Protein AF-0000000080283611 (afdb_homodimer)

Nearest PDB structures (foldseek):
  1dkg-assembly1_A  TM=5.907E-01  e=5.417E-06  Escherichia coli
  1dkg-assembly1_B  TM=6.508E-01  e=1.183E-05  Escherichia coli
  3a6m-assembly1_B  TM=6.084E-01  e=6.585E-06  Thermus thermophilus HB8
  1dkg-assembly1_A  TM=5.909E-01  e=5.540E-06  Escherichia coli
  1dkg-assembly1_B  TM=6.511E-01  e=8.208E-06  Escherichia coli

InterPro domains:
  IPR000740 GrpE nucleotide exchange factor [PF01025] (68-133)
  IPR009012 GrpE nucleotide exchange factor, head [G3DSA:2.30.22.10] (78-139)
  IPR009012 GrpE nucleotide exchange factor, head [SSF51064] (80-135)

Foldseek 3Di:
DPPVDDDPDDPPPPDDPDPPPPPPPPPPPPVCPVCDPVVVVVVVVVVVVVVVVLVVCLVVDPDPVSVVVSQVVCVVQQKHKDWQAFAADDVVQAAEPEEDEDQDPVQARGFHGFPAIWIARHVRTPGGTYTYGYHYDDD/DDDDDDDDDDPPVPDDPDPPPPPPPPPPPPVCPVCDPVNVVVVVVVVVVVVVVLVVCLVVDPDPVSVVVSQVVCVVQQKHKDWQAFAADDVVQAAEPEEDEDQDPVQARGFHTFPAIWIARHVRTPGRTYTYGYHYDDD

Sequence (278 aa):
MAAAIIAEAAGETLPAEGTETVAVASKTDVESTTTGPADLEQALADRQALIQLCLYALDRARSGGVVERLEHGLAGIGVRALRPDGERFDPAVHEAGGAVATEDPALEGLVAETEVVGFADHDRVLRAPIVIVYAKKAQMAAAIIAEAAGETLPAEGTETVAVASKTDVESTTTGPADLEQALADRQALIQLCLYALDRARSGGVVERLEHGLAGIGVRALRPDGERFDPAVHEAGGAVATEDPALEGLVAETEVVGFADHDRVLRAPIVIVYAKKAQ

pLDDT: mean 81.0, std 27.86, range [19.84, 98.94]

Secondary structure (DSSP, 8-state):
------------------------------------HHHHHHHHHHHHHHHHHHHHHHHT---HHHHHHHHHHHHTTTEEEE--TTSBP-TTT-EEEEEEEES-GGGTTBEEEEEE-EEEETTEEEEPPEEEEEEEPP-/------------------------------------HHHHHHHHHHHHHHHHHHHHHHHT---HHHHHHHHHHHHTTTEEEE--TTSBP-TTT-EEEEEEEES-GGGTTBEEEEEE-EEEETTEEEEPPEEEEEEE---

Radius of gyration: 39.62 Å; Cα contacts (8 Å, |Δi|>4): 368; chains: 2; bounding box: 85×136×117 Å

Structure (mmCIF, N/CA/C/O backbone):
data_AF-0000000080283611-model_v1
#
loop_
_entity.id
_entity.type
_entity.pdbx_description
1 polymer 'Nucleotide exchange factor GrpE'
#
loop_
_atom_site.group_PDB
_atom_site.id
_atom_site.type_symbol
_atom_site.label_atom_id
_atom_site.label_alt_id
_atom_site.label_comp_id
_atom_site.label_asym_id
_atom_site.label_entity_id
_atom_site.label_seq_id
_atom_site.pdbx_PDB_ins_code
_atom_site.Cartn_x
_atom_site.Cartn_y
_atom_site.Cartn_z
_atom_site.occupancy
_atom_site.B_iso_or_equiv
_atom_site.auth_seq_id
_atom_site.auth_comp_id
_atom_site.auth_asym_id
_atom_site.auth_atom_id
_atom_site.pdbx_PDB_model_num
ATOM 1 N N . MET A 1 1 ? -64.312 -78.312 -42.562 1 28.27 1 MET A N 1
ATOM 2 C CA . MET A 1 1 ? -65.312 -77.438 -41.969 1 28.27 1 MET A CA 1
ATOM 3 C C . MET A 1 1 ? -64.688 -76.312 -41.156 1 28.27 1 MET A C 1
ATOM 5 O O . MET A 1 1 ? -63.906 -76.562 -40.281 1 28.27 1 MET A O 1
ATOM 9 N N . ALA A 1 2 ? -64.562 -75.062 -41.844 1 26.62 2 ALA A N 1
ATOM 10 C CA . ALA A 1 2 ? -63.875 -73.812 -41.844 1 26.62 2 ALA A CA 1
ATOM 11 C C . ALA A 1 2 ? -64.125 -73.062 -40.562 1 26.62 2 ALA A C 1
ATOM 13 O O . ALA A 1 2 ? -65.25 -72.5 -40.375 1 26.62 2 ALA A O 1
ATOM 14 N N . ALA A 1 3 ? -63.656 -73.562 -39.375 1 26.22 3 ALA A N 1
ATOM 15 C CA . ALA A 1 3 ? -63.969 -73.25 -37.969 1 26.22 3 ALA A CA 1
ATOM 16 C C . ALA A 1 3 ? -63.594 -71.75 -37.688 1 26.22 3 ALA A C 1
ATOM 18 O O . ALA A 1 3 ? -62.438 -71.5 -37.406 1 26.22 3 ALA A O 1
ATOM 19 N N . ALA A 1 4 ? -63.875 -70.812 -38.656 1 30.95 4 ALA A N 1
ATOM 20 C CA . ALA A 1 4 ? -63.25 -69.5 -38.625 1 30.95 4 ALA A CA 1
ATOM 21 C C . ALA A 1 4 ? -63.688 -68.688 -37.375 1 30.95 4 ALA A C 1
ATOM 23 O O . ALA A 1 4 ? -64.75 -68.125 -37.344 1 30.95 4 ALA A O 1
ATOM 24 N N . ILE A 1 5 ? -63.375 -69.125 -36.156 1 26.95 5 ILE A N 1
ATOM 25 C CA . ILE A 1 5 ? -63.875 -68.688 -34.844 1 26.95 5 ILE A CA 1
ATOM 26 C C . ILE A 1 5 ? -63.344 -67.312 -34.562 1 26.95 5 ILE A C 1
ATOM 28 O O . ILE A 1 5 ? -63.938 -66.562 -33.781 1 26.95 5 ILE A O 1
ATOM 32 N N . ILE A 1 6 ? -62.125 -66.812 -35.062 1 31.53 6 ILE A N 1
ATOM 33 C CA . ILE A 1 6 ? -61.312 -66.062 -34.094 1 31.53 6 ILE A CA 1
ATOM 34 C C . ILE A 1 6 ? -62.062 -64.812 -33.688 1 31.53 6 ILE A C 1
ATOM 36 O O . ILE A 1 6 ? -62.812 -64.25 -34.469 1 31.53 6 ILE A O 1
ATOM 40 N N . ALA A 1 7 ? -61.719 -64.125 -32.344 1 26.17 7 ALA A N 1
ATOM 41 C CA . ALA A 1 7 ? -61.969 -63.312 -31.188 1 26.17 7 ALA A CA 1
ATOM 42 C C . ALA A 1 7 ? -61.75 -61.844 -31.516 1 26.17 7 ALA A C 1
ATOM 44 O O . ALA A 1 7 ? -60.688 -61.438 -31.938 1 26.17 7 ALA A O 1
ATOM 45 N N . GLU A 1 8 ? -62.719 -61.094 -32.125 1 29.88 8 GLU A N 1
ATOM 46 C CA . GLU A 1 8 ? -62.656 -59.688 -32.438 1 29.88 8 GLU A CA 1
ATOM 47 C C . GLU A 1 8 ? -62.375 -58.875 -31.156 1 29.88 8 GLU A C 1
ATOM 49 O O . GLU A 1 8 ? -63.062 -59.031 -30.156 1 29.88 8 GLU A O 1
ATOM 54 N N . ALA A 1 9 ? -61.094 -58.5 -30.875 1 27.97 9 ALA A N 1
ATOM 55 C CA . ALA A 1 9 ? -60.375 -57.688 -29.891 1 27.97 9 ALA A CA 1
ATOM 56 C C . ALA A 1 9 ? -61.125 -56.375 -29.641 1 27.97 9 ALA A C 1
ATOM 58 O O . ALA A 1 9 ? -61.562 -55.719 -30.578 1 27.97 9 ALA A O 1
ATOM 59 N N . ALA A 1 10 ? -61.531 -56.125 -28.312 1 26.23 10 ALA A N 1
ATOM 60 C CA . ALA A 1 10 ? -62.125 -55.156 -27.422 1 26.23 10 ALA A CA 1
ATOM 61 C C . ALA A 1 10 ? -61.406 -53.812 -27.484 1 26.23 10 ALA A C 1
ATOM 63 O O . ALA A 1 10 ? -60.188 -53.781 -27.266 1 26.23 10 ALA A O 1
ATOM 64 N N . GLY A 1 11 ? -61.75 -52.812 -28.266 1 28.77 11 GLY A N 1
ATOM 65 C CA . GLY A 1 11 ? -61.312 -51.469 -28.547 1 28.77 11 GLY A CA 1
ATOM 66 C C . GLY A 1 11 ? -61.312 -50.562 -27.328 1 28.77 11 GLY A C 1
ATOM 67 O O . GLY A 1 11 ? -61.25 -49.344 -27.438 1 28.77 11 GLY A O 1
ATOM 68 N N . GLU A 1 12 ? -61.125 -51.125 -26 1 29.31 12 GLU A N 1
ATOM 69 C CA . GLU A 1 12 ? -61.438 -50.188 -24.938 1 29.31 12 GLU A CA 1
ATOM 70 C C . GLU A 1 12 ? -60.562 -48.906 -25.047 1 29.31 12 GLU A C 1
ATOM 72 O O . GLU A 1 12 ? -59.344 -49 -25.312 1 29.31 12 GLU A O 1
ATOM 77 N N . THR A 1 13 ? -61.188 -47.781 -25.297 1 33.81 13 THR A N 1
ATOM 78 C CA . THR A 1 13 ? -60.875 -46.344 -25.422 1 33.81 13 THR A CA 1
ATOM 79 C C . THR A 1 13 ? -60.312 -45.812 -24.125 1 33.81 13 THR A C 1
ATOM 81 O O . THR A 1 13 ? -61.031 -45.625 -23.141 1 33.81 13 THR A O 1
ATOM 84 N N . LEU A 1 14 ? -59.406 -46.438 -23.344 1 27.77 14 LEU A N 1
ATOM 85 C CA . LEU A 1 14 ? -59.188 -45.781 -22.047 1 27.77 14 LEU A CA 1
ATOM 86 C C . LEU A 1 14 ? -58.688 -44.344 -22.25 1 27.77 14 LEU A C 1
ATOM 88 O O . LEU A 1 14 ? -57.938 -44.094 -23.203 1 27.77 14 LEU A O 1
ATOM 92 N N . PRO A 1 15 ? -59.375 -43.406 -21.531 1 31.81 15 PRO A N 1
ATOM 93 C CA . PRO A 1 15 ? -59.219 -41.938 -21.484 1 31.81 15 PRO A CA 1
ATOM 94 C C . PRO A 1 15 ? -57.812 -41.5 -21.156 1 31.81 15 PRO A C 1
ATOM 96 O O . PRO A 1 15 ? -57.031 -42.281 -20.594 1 31.81 15 PRO A O 1
ATOM 99 N N . ALA A 1 16 ? -57.406 -40.312 -21.734 1 31.67 16 ALA A N 1
ATOM 100 C CA . ALA A 1 16 ? -56.25 -39.406 -21.781 1 31.67 16 ALA A CA 1
ATOM 101 C C . ALA A 1 16 ? -55.844 -38.969 -20.391 1 31.67 16 ALA A C 1
ATOM 103 O O . ALA A 1 16 ? -56.688 -38.5 -19.609 1 31.67 16 ALA A O 1
ATOM 104 N N . GLU A 1 17 ? -54.875 -39.75 -19.719 1 31.45 17 GLU A N 1
ATOM 105 C CA . GLU A 1 17 ? -54.219 -39.344 -18.484 1 31.45 17 GLU A CA 1
ATOM 106 C C . GLU A 1 17 ? -53.844 -37.875 -18.516 1 31.45 17 GLU A C 1
ATOM 108 O O . GLU A 1 17 ? -53.5 -37.344 -19.594 1 31.45 17 GLU A O 1
ATOM 113 N N . GLY A 1 18 ? -54.344 -37.031 -17.531 1 29.39 18 GLY A N 1
ATOM 114 C CA . GLY A 1 18 ? -54.156 -35.656 -17.047 1 29.39 18 GLY A CA 1
ATOM 115 C C . GLY A 1 18 ? -52.688 -35.281 -16.922 1 29.39 18 GLY A C 1
ATOM 116 O O . GLY A 1 18 ? -51.844 -36.125 -16.656 1 29.39 18 GLY A O 1
ATOM 117 N N . THR A 1 19 ? -52.219 -34.281 -17.766 1 32.5 19 THR A N 1
ATOM 118 C CA . THR A 1 19 ? -51 -33.5 -17.859 1 32.5 19 THR A CA 1
ATOM 119 C C . THR A 1 19 ? -50.625 -32.906 -16.516 1 32.5 19 THR A C 1
ATOM 121 O O . THR A 1 19 ? -51.375 -32.062 -15.992 1 32.5 19 THR A O 1
ATOM 124 N N . GLU A 1 20 ? -50.25 -33.719 -15.516 1 35.75 20 GLU A N 1
ATOM 125 C CA . GLU A 1 20 ? -49.688 -33.094 -14.336 1 35.75 20 GLU A CA 1
ATOM 126 C C . GLU A 1 20 ? -48.594 -32.094 -14.711 1 35.75 20 GLU A C 1
ATOM 128 O O . GLU A 1 20 ? -47.594 -32.469 -15.344 1 35.75 20 GLU A O 1
ATOM 133 N N . THR A 1 21 ? -49 -30.812 -14.953 1 37.38 21 THR A N 1
ATOM 134 C CA . THR A 1 21 ? -48.062 -29.688 -15.008 1 37.38 21 THR A CA 1
ATOM 135 C C . THR A 1 21 ? -47.156 -29.672 -13.781 1 37.38 21 THR A C 1
ATOM 137 O O . THR A 1 21 ? -47.656 -29.625 -12.648 1 37.38 21 THR A O 1
ATOM 140 N N . VAL A 1 22 ? -46.125 -30.5 -13.625 1 31.61 22 VAL A N 1
ATOM 141 C CA . VAL A 1 22 ? -45.062 -30.297 -12.625 1 31.61 22 VAL A CA 1
ATOM 142 C C . VAL A 1 22 ? -44.594 -28.844 -12.672 1 31.61 22 VAL A C 1
ATOM 144 O O . VAL A 1 22 ? -44.062 -28.391 -13.688 1 31.61 22 VAL A O 1
ATOM 147 N N . ALA A 1 23 ? -45.281 -27.859 -11.945 1 37.62 23 ALA A N 1
ATOM 148 C CA . ALA A 1 23 ? -44.719 -26.547 -11.625 1 37.62 23 ALA A CA 1
ATOM 149 C C . ALA A 1 23 ? -43.281 -26.703 -11.086 1 37.62 23 ALA A C 1
ATOM 151 O O . ALA A 1 23 ? -43.062 -27.422 -10.102 1 37.62 23 ALA A O 1
ATOM 152 N N . VAL A 1 24 ? -42.281 -26.812 -11.953 1 35.34 24 VAL A N 1
ATOM 153 C CA . VAL A 1 24 ? -40.906 -26.547 -11.555 1 35.34 24 VAL A CA 1
ATOM 154 C C . VAL A 1 24 ? -40.844 -25.266 -10.727 1 35.34 24 VAL A C 1
ATOM 156 O O . VAL A 1 24 ? -41.094 -24.172 -11.234 1 35.34 24 VAL A O 1
ATOM 159 N N . ALA A 1 25 ? -41.312 -25.234 -9.461 1 37.91 25 ALA A N 1
ATOM 160 C CA . ALA A 1 25 ? -40.906 -24.141 -8.57 1 37.91 25 ALA A CA 1
ATOM 161 C C . ALA A 1 25 ? -39.406 -23.828 -8.727 1 37.91 25 ALA A C 1
ATOM 163 O O . ALA A 1 25 ? -38.562 -24.656 -8.43 1 37.91 25 ALA A O 1
ATOM 164 N N . SER A 1 26 ? -39.031 -23.109 -9.781 1 37.44 26 SER A N 1
ATOM 165 C CA . SER A 1 26 ? -37.75 -22.438 -9.766 1 37.44 26 SER A CA 1
ATOM 166 C C . SER A 1 26 ? -37.5 -21.719 -8.445 1 37.44 26 SER A C 1
ATOM 168 O O . SER A 1 26 ? -38.156 -20.719 -8.141 1 37.44 26 SER A O 1
ATOM 170 N N . LYS A 1 27 ? -37.469 -22.375 -7.277 1 40.81 27 LYS A N 1
ATOM 171 C CA . LYS A 1 27 ? -36.906 -21.656 -6.141 1 40.81 27 LYS A CA 1
ATOM 172 C C . LYS A 1 27 ? -35.625 -20.891 -6.547 1 40.81 27 LYS A C 1
ATOM 174 O O . LYS A 1 27 ? -34.594 -21.484 -6.754 1 40.81 27 LYS A O 1
ATOM 179 N N . THR A 1 28 ? -35.75 -19.875 -7.371 1 40.94 28 THR A N 1
ATOM 180 C CA . THR A 1 28 ? -34.656 -18.906 -7.324 1 40.94 28 THR A CA 1
ATOM 181 C C . THR A 1 28 ? -34.344 -18.5 -5.883 1 40.94 28 THR A C 1
ATOM 183 O O . THR A 1 28 ? -35.094 -17.719 -5.277 1 40.94 28 THR A O 1
ATOM 186 N N . ASP A 1 29 ? -34.094 -19.469 -4.992 1 40.44 29 ASP A N 1
ATOM 187 C CA . ASP A 1 29 ? -33.375 -18.922 -3.834 1 40.44 29 ASP A CA 1
ATOM 188 C C . ASP A 1 29 ? -32.344 -17.891 -4.258 1 40.44 29 ASP A C 1
ATOM 190 O O . ASP A 1 29 ? -31.234 -18.266 -4.699 1 40.44 29 ASP A O 1
ATOM 194 N N . VAL A 1 30 ? -32.719 -16.812 -4.828 1 40.5 30 VAL A N 1
ATOM 195 C CA . VAL A 1 30 ? -31.781 -15.695 -4.723 1 40.5 30 VAL A CA 1
ATOM 196 C C . VAL A 1 30 ? -31.188 -15.648 -3.316 1 40.5 30 VAL A C 1
ATOM 198 O O . VAL A 1 30 ? -31.906 -15.359 -2.348 1 40.5 30 VAL A O 1
ATOM 201 N N . GLU A 1 31 ? -30.359 -16.578 -2.9 1 43.28 31 GLU A N 1
ATOM 202 C CA . GLU A 1 31 ? -29.516 -16.172 -1.774 1 43.28 31 GLU A CA 1
ATOM 203 C C . GLU A 1 31 ? -29.266 -14.664 -1.8 1 43.28 31 GLU A C 1
ATOM 205 O O . GLU A 1 31 ? -28.547 -14.172 -2.676 1 43.28 31 GLU A O 1
ATOM 210 N N . SER A 1 32 ? -30.188 -13.875 -1.625 1 44.66 32 SER A N 1
ATOM 211 C CA . SER A 1 32 ? -29.938 -12.484 -1.259 1 44.66 32 SER A CA 1
ATOM 212 C C . SER A 1 32 ? -28.641 -12.344 -0.468 1 44.66 32 SER A C 1
ATOM 214 O O . SER A 1 32 ? -28.562 -12.773 0.686 1 44.66 32 SER A O 1
ATOM 216 N N . THR A 1 33 ? -27.484 -12.617 -1.044 1 47.69 33 THR A N 1
ATOM 217 C CA . THR A 1 33 ? -26.312 -12.102 -0.35 1 47.69 33 THR A CA 1
ATOM 218 C C . THR A 1 33 ? -26.609 -10.75 0.292 1 47.69 33 THR A C 1
ATOM 220 O O . THR A 1 33 ? -26.625 -9.719 -0.386 1 47.69 33 THR A O 1
ATOM 223 N N . THR A 1 34 ? -27.656 -10.695 0.96 1 50.31 34 THR A N 1
ATOM 224 C CA . THR A 1 34 ? -27.969 -9.516 1.754 1 50.31 34 THR A CA 1
ATOM 225 C C . THR A 1 34 ? -26.719 -8.922 2.375 1 50.31 34 THR A C 1
ATOM 227 O O . THR A 1 34 ? -26.016 -9.594 3.137 1 50.31 34 THR A O 1
ATOM 230 N N . THR A 1 35 ? -26.047 -8.188 1.587 1 63.56 35 THR A N 1
ATOM 231 C CA . THR A 1 35 ? -25.016 -7.316 2.143 1 63.56 35 THR A CA 1
ATOM 232 C C . THR A 1 35 ? -25.531 -6.59 3.381 1 63.56 35 THR A C 1
ATOM 234 O O . THR A 1 35 ? -26.516 -5.863 3.311 1 63.56 35 THR A O 1
ATOM 237 N N . GLY A 1 36 ? -25.531 -7.266 4.566 1 67.19 36 GLY A N 1
ATOM 238 C CA . GLY A 1 36 ? -26.016 -6.734 5.832 1 67.19 36 GLY A CA 1
ATOM 239 C C . GLY A 1 36 ? -25.016 -5.824 6.516 1 67.19 36 GLY A C 1
ATOM 240 O O . GLY A 1 36 ? -23.969 -5.488 5.938 1 67.19 36 GLY A O 1
ATOM 241 N N . PRO A 1 37 ? -25.391 -5.246 7.617 1 75.94 37 PRO A N 1
ATOM 242 C CA . PRO A 1 37 ? -24.547 -4.391 8.445 1 75.94 37 PRO A CA 1
ATOM 243 C C . PRO A 1 37 ? -23.172 -5.012 8.719 1 75.94 37 PRO A C 1
ATOM 245 O O . PRO A 1 37 ? -22.172 -4.293 8.805 1 75.94 37 PRO A O 1
ATOM 248 N N . ALA A 1 38 ? -23.125 -6.258 8.695 1 89 38 ALA A N 1
ATOM 249 C CA . ALA A 1 38 ? -21.859 -6.941 8.945 1 89 38 ALA A CA 1
ATOM 250 C C . ALA A 1 38 ? -20.906 -6.777 7.77 1 89 38 ALA A C 1
ATOM 252 O O . ALA A 1 38 ? -19.688 -6.648 7.961 1 89 38 ALA A O 1
ATOM 253 N N . ASP A 1 39 ? -21.484 -6.707 6.629 1 90.62 39 ASP A N 1
ATOM 254 C CA . ASP A 1 39 ? -20.641 -6.547 5.441 1 90.62 39 ASP A CA 1
ATOM 255 C C . ASP A 1 39 ? -19.984 -5.164 5.418 1 90.62 39 ASP A C 1
ATOM 257 O O . ASP A 1 39 ? -18.812 -5.039 5.078 1 90.62 39 ASP A O 1
ATOM 261 N N . LEU A 1 40 ? -20.719 -4.223 5.77 1 93.5 40 LEU A N 1
ATOM 262 C CA . LEU A 1 40 ? -20.172 -2.871 5.793 1 93.5 40 LEU A CA 1
ATOM 263 C C . LEU A 1 40 ? -19.078 -2.744 6.859 1 93.5 40 LEU A C 1
ATOM 265 O O . LEU A 1 40 ? -18.031 -2.146 6.617 1 93.5 40 LEU A O 1
ATOM 269 N N . GLU A 1 41 ? -19.375 -3.256 8 1 94.69 41 GLU A N 1
ATOM 270 C CA . GLU A 1 41 ? -18.391 -3.207 9.078 1 94.69 41 GLU A CA 1
ATOM 271 C C . GLU A 1 41 ? -17.078 -3.859 8.664 1 94.69 41 GLU A C 1
ATOM 273 O O . GLU A 1 41 ? -16 -3.316 8.914 1 94.69 41 GLU A O 1
ATOM 278 N N . GLN A 1 42 ? -17.141 -4.965 8.039 1 96.31 42 GLN A N 1
ATOM 279 C CA . GLN A 1 42 ? -15.953 -5.66 7.574 1 96.31 42 GLN A CA 1
ATOM 280 C C . GLN A 1 42 ? -15.227 -4.848 6.504 1 96.31 42 GLN A C 1
ATOM 282 O O . GLN A 1 42 ? -14 -4.742 6.523 1 96.31 42 GLN A O 1
ATOM 287 N N . ALA A 1 43 ? -16 -4.336 5.625 1 96.38 43 ALA A N 1
ATOM 288 C CA . ALA A 1 43 ? -15.398 -3.535 4.559 1 96.38 43 ALA A CA 1
ATOM 289 C C . ALA A 1 43 ? -14.672 -2.322 5.125 1 96.38 43 ALA A C 1
ATOM 291 O O . ALA A 1 43 ? -13.594 -1.956 4.645 1 96.38 43 ALA A O 1
ATOM 292 N N . LEU A 1 44 ? -15.211 -1.787 6.105 1 96.69 44 LEU A N 1
ATOM 293 C CA . LEU A 1 44 ? -14.594 -0.625 6.727 1 96.69 44 LEU A CA 1
ATOM 294 C C . LEU A 1 44 ? -13.336 -1.026 7.492 1 96.69 44 LEU A C 1
ATOM 296 O O . LEU A 1 44 ? -12.336 -0.298 7.488 1 96.69 44 LEU A O 1
ATOM 300 N N . ALA A 1 45 ? -13.391 -2.113 8.102 1 97.94 45 ALA A N 1
ATOM 301 C CA . ALA A 1 45 ? -12.211 -2.619 8.789 1 97.94 45 ALA A CA 1
ATOM 302 C C . ALA A 1 45 ? -11.086 -2.924 7.801 1 97.94 45 ALA A C 1
ATOM 304 O O . ALA A 1 45 ? -9.922 -2.598 8.055 1 97.94 45 ALA A O 1
ATOM 305 N N . ASP A 1 46 ? -11.43 -3.564 6.711 1 98.56 46 ASP A N 1
ATOM 306 C CA . ASP A 1 46 ? -10.445 -3.82 5.664 1 98.56 46 ASP A CA 1
ATOM 307 C C . ASP A 1 46 ? -9.828 -2.518 5.16 1 98.56 46 ASP A C 1
ATOM 309 O O . ASP A 1 46 ? -8.617 -2.432 4.969 1 98.56 46 ASP A O 1
ATOM 313 N N . ARG A 1 47 ? -10.68 -1.549 4.945 1 98.44 47 ARG A N 1
ATOM 314 C CA . ARG A 1 47 ? -10.227 -0.249 4.469 1 98.44 47 ARG A CA 1
ATOM 315 C C . ARG A 1 47 ? -9.172 0.335 5.402 1 98.44 47 ARG A C 1
ATOM 317 O O . ARG A 1 47 ? -8.117 0.787 4.953 1 98.44 47 ARG A O 1
ATOM 324 N N . GLN A 1 48 ? -9.43 0.242 6.629 1 98.5 48 GLN A N 1
ATOM 325 C CA . GLN A 1 48 ? -8.484 0.783 7.605 1 98.5 48 GLN A CA 1
ATOM 326 C C . GLN A 1 48 ? -7.176 0.004 7.598 1 98.5 48 GLN A C 1
ATOM 328 O O . GLN A 1 48 ? -6.094 0.597 7.605 1 98.5 48 GLN A O 1
ATOM 333 N N . ALA A 1 49 ? -7.293 -1.243 7.527 1 98.81 49 ALA A N 1
ATOM 334 C CA . ALA A 1 49 ? -6.098 -2.08 7.488 1 98.81 49 ALA A CA 1
ATOM 335 C C . ALA A 1 49 ? -5.273 -1.801 6.238 1 98.81 49 ALA A C 1
ATOM 337 O O . ALA A 1 49 ? -4.043 -1.716 6.301 1 98.81 49 ALA A O 1
ATOM 338 N N . LEU A 1 50 ? -5.914 -1.611 5.191 1 98.94 50 LEU A N 1
ATOM 339 C CA . LEU A 1 50 ? -5.242 -1.396 3.914 1 98.94 50 LEU A CA 1
ATOM 340 C C . LEU A 1 50 ? -4.59 -0.019 3.869 1 98.94 50 LEU A C 1
ATOM 342 O O . LEU A 1 50 ? -3.504 0.141 3.305 1 98.94 50 LEU A O 1
ATOM 346 N N . ILE A 1 51 ? -5.227 0.942 4.441 1 98.94 51 ILE A N 1
ATOM 347 C CA . ILE A 1 51 ? -4.621 2.266 4.531 1 98.94 51 ILE A CA 1
ATOM 348 C C . ILE A 1 51 ? -3.32 2.188 5.328 1 98.94 51 ILE A C 1
ATOM 350 O O . ILE A 1 51 ? -2.295 2.734 4.91 1 98.94 51 ILE A O 1
ATOM 354 N N . GLN A 1 52 ? -3.354 1.473 6.363 1 98.81 52 GLN A N 1
ATOM 355 C CA . GLN A 1 52 ? -2.152 1.328 7.176 1 98.81 52 GLN A CA 1
ATOM 356 C C . GLN A 1 52 ? -1.038 0.635 6.398 1 98.81 52 GLN A C 1
ATOM 358 O O . GLN A 1 52 ? 0.131 1.012 6.508 1 98.81 52 GLN A O 1
ATOM 363 N N . LEU A 1 53 ? -1.353 -0.299 5.621 1 98.88 53 LEU A N 1
ATOM 364 C CA . LEU A 1 53 ? -0.358 -0.985 4.805 1 98.88 53 LEU A CA 1
ATOM 365 C C . LEU A 1 53 ? 0.227 -0.044 3.758 1 98.88 53 LEU A C 1
ATOM 367 O O . LEU A 1 53 ? 1.438 -0.05 3.52 1 98.88 53 LEU A O 1
ATOM 371 N N . CYS A 1 54 ? -0.623 0.742 3.193 1 98.88 54 CYS A N 1
ATOM 372 C CA . CYS A 1 54 ? -0.154 1.688 2.188 1 98.88 54 CYS A CA 1
ATOM 373 C C . CYS A 1 54 ? 0.791 2.715 2.803 1 98.88 54 CYS A C 1
ATOM 375 O O . CYS A 1 54 ? 1.82 3.049 2.213 1 98.88 54 CYS A O 1
ATOM 377 N N . LEU A 1 55 ? 0.449 3.145 3.961 1 98.75 55 LEU A N 1
ATOM 378 C CA . LEU A 1 55 ? 1.312 4.121 4.617 1 98.75 55 LEU A CA 1
ATOM 379 C C . LEU A 1 55 ? 2.635 3.486 5.031 1 98.75 55 LEU A C 1
ATOM 381 O O . LEU A 1 55 ? 3.691 4.109 4.918 1 98.75 55 LEU A O 1
ATOM 385 N N . TYR A 1 56 ? 2.596 2.291 5.457 1 98.56 56 TYR A N 1
ATOM 386 C CA . TYR A 1 56 ? 3.801 1.533 5.773 1 98.56 56 TYR A CA 1
ATOM 387 C C . TYR A 1 56 ? 4.715 1.433 4.559 1 98.56 56 TYR A C 1
ATOM 389 O O . TYR A 1 56 ? 5.922 1.676 4.66 1 98.56 56 TYR A O 1
ATOM 397 N N . ALA A 1 57 ? 4.133 1.105 3.496 1 98.44 57 ALA A N 1
ATOM 398 C CA . ALA A 1 57 ? 4.898 0.972 2.258 1 98.44 57 ALA A CA 1
ATOM 399 C C . ALA A 1 57 ? 5.453 2.32 1.808 1 98.44 57 ALA A C 1
ATOM 401 O O . ALA A 1 57 ? 6.602 2.414 1.375 1 98.44 57 ALA A O 1
ATOM 402 N N . LEU A 1 58 ? 4.645 3.314 1.938 1 98.25 58 LEU A N 1
ATOM 403 C CA . LEU A 1 58 ? 5.031 4.66 1.537 1 98.25 58 LEU A CA 1
ATOM 404 C C . LEU A 1 58 ? 6.254 5.133 2.318 1 98.25 58 LEU A C 1
ATOM 406 O O . LEU A 1 58 ? 7.207 5.656 1.734 1 98.25 58 LEU A O 1
ATOM 410 N N . ASP A 1 59 ? 6.25 4.848 3.516 1 97.56 59 ASP A N 1
ATOM 411 C CA . ASP A 1 59 ? 7.32 5.297 4.398 1 97.56 59 ASP A CA 1
ATOM 412 C C . ASP A 1 59 ? 8.625 4.559 4.098 1 97.56 59 ASP A C 1
ATOM 414 O O . ASP A 1 59 ? 9.695 4.984 4.523 1 97.56 59 ASP A O 1
ATOM 418 N N . ARG A 1 60 ? 8.609 3.545 3.383 1 97.44 60 ARG A N 1
ATOM 419 C CA . ARG A 1 60 ? 9.773 2.705 3.139 1 97.44 60 ARG A CA 1
ATOM 420 C C . ARG A 1 60 ? 10.078 2.609 1.646 1 97.44 60 ARG A C 1
ATOM 422 O O . ARG A 1 60 ? 10.961 1.854 1.234 1 97.44 60 ARG A O 1
ATOM 429 N N . ALA A 1 61 ? 9.289 3.371 0.926 1 96.62 61 ALA A N 1
ATOM 430 C CA . ALA A 1 61 ? 9.562 3.451 -0.506 1 96.62 61 ALA A CA 1
ATOM 431 C C . ALA A 1 61 ? 10.906 4.125 -0.771 1 96.62 61 ALA A C 1
ATOM 433 O O . ALA A 1 61 ? 11.266 5.09 -0.094 1 96.62 61 ALA A O 1
ATOM 434 N N . ARG A 1 62 ? 11.648 3.646 -1.763 1 92.94 62 ARG A N 1
ATOM 435 C CA . ARG A 1 62 ? 12.977 4.18 -2.059 1 92.94 62 ARG A CA 1
ATOM 436 C C . ARG A 1 62 ? 12.961 5.004 -3.342 1 92.94 62 ARG A C 1
ATOM 438 O O . ARG A 1 62 ? 14.008 5.418 -3.832 1 92.94 62 ARG A O 1
ATOM 445 N N . SER A 1 63 ? 11.867 5.176 -3.9 1 94.06 63 SER A N 1
ATOM 446 C CA . SER A 1 63 ? 11.688 5.965 -5.113 1 94.06 63 SER A CA 1
ATOM 447 C C . SER A 1 63 ? 10.641 7.055 -4.918 1 94.06 63 SER A C 1
ATOM 449 O O . SER A 1 63 ? 9.555 6.789 -4.391 1 94.06 63 SER A O 1
ATOM 451 N N . GLY A 1 64 ? 10.969 8.227 -5.406 1 96.12 64 GLY A N 1
ATOM 452 C CA . GLY A 1 64 ? 10 9.312 -5.367 1 96.12 64 GLY A CA 1
ATOM 453 C C . GLY A 1 64 ? 8.758 9.031 -6.191 1 96.12 64 GLY A C 1
ATOM 454 O O . GLY 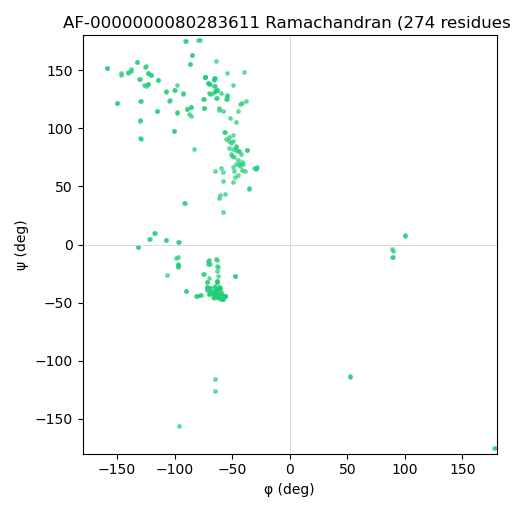A 1 64 ? 7.66 9.461 -5.828 1 96.12 64 GLY A O 1
ATOM 455 N N . GLY A 1 65 ? 8.977 8.305 -7.25 1 97.38 65 GLY A N 1
ATOM 456 C CA . GLY A 1 65 ? 7.848 7.953 -8.102 1 97.38 65 GLY A CA 1
ATOM 457 C C . GLY A 1 65 ? 6.844 7.043 -7.414 1 97.38 65 GLY A C 1
ATOM 458 O O . GLY A 1 65 ? 5.637 7.207 -7.582 1 97.38 65 GLY A O 1
ATOM 459 N N . VAL A 1 66 ? 7.363 6.141 -6.586 1 97.88 66 VAL A N 1
ATOM 460 C CA . VAL A 1 66 ? 6.488 5.234 -5.852 1 97.88 66 VAL A CA 1
ATOM 461 C C . VAL A 1 66 ? 5.723 6.008 -4.781 1 97.88 66 VAL A C 1
ATOM 463 O O . VAL A 1 66 ? 4.512 5.828 -4.625 1 97.88 66 VAL A O 1
ATOM 466 N N . VAL A 1 67 ? 6.387 6.871 -4.113 1 98.19 67 VAL A N 1
ATOM 467 C CA . VAL A 1 67 ? 5.758 7.695 -3.088 1 98.19 67 VAL A CA 1
ATOM 468 C C . VAL A 1 67 ? 4.637 8.531 -3.711 1 98.19 67 VAL A C 1
ATOM 470 O O . VAL A 1 67 ? 3.512 8.539 -3.205 1 98.19 67 VAL A O 1
ATOM 473 N N . GLU A 1 68 ? 4.887 9.141 -4.797 1 98.5 68 GLU A N 1
ATOM 474 C CA . GLU A 1 68 ? 3.914 9.984 -5.473 1 98.5 68 GLU A CA 1
ATOM 475 C C . GLU A 1 68 ? 2.699 9.18 -5.926 1 98.5 68 GLU A C 1
ATOM 477 O O . GLU A 1 68 ? 1.56 9.633 -5.773 1 98.5 68 GLU A O 1
ATOM 482 N N . ARG A 1 69 ? 2.93 8.062 -6.445 1 98.62 69 ARG A N 1
ATOM 483 C CA . ARG A 1 69 ? 1.839 7.219 -6.922 1 98.62 69 ARG A CA 1
ATOM 484 C C . ARG A 1 69 ? 0.957 6.758 -5.766 1 98.62 69 ARG A C 1
ATOM 486 O O . ARG A 1 69 ? -0.27 6.738 -5.887 1 98.62 69 ARG A O 1
ATOM 493 N N . LEU A 1 70 ? 1.595 6.379 -4.652 1 98.81 70 LEU A N 1
ATOM 494 C CA . LEU A 1 70 ? 0.829 5.961 -3.484 1 98.81 70 LEU A CA 1
ATOM 495 C C . LEU A 1 70 ? 0.013 7.121 -2.926 1 98.81 70 LEU A C 1
ATOM 497 O O . LEU A 1 70 ? -1.17 6.961 -2.615 1 98.81 70 LEU A O 1
ATOM 501 N N . GLU A 1 71 ? 0.637 8.25 -2.893 1 98.88 71 GLU A N 1
ATOM 502 C CA . GLU A 1 71 ? -0.085 9.422 -2.404 1 98.88 71 GLU A CA 1
ATOM 503 C C . GLU A 1 71 ? -1.274 9.75 -3.303 1 98.88 71 GLU A C 1
ATOM 505 O O . GLU A 1 71 ? -2.367 10.039 -2.811 1 98.88 71 GLU A O 1
ATOM 510 N N . HIS A 1 72 ? -1.047 9.703 -4.559 1 98.81 72 HIS A N 1
ATOM 511 C CA . HIS A 1 72 ? -2.111 9.984 -5.516 1 98.81 72 HIS A CA 1
ATOM 512 C C . HIS A 1 72 ? -3.244 8.969 -5.398 1 98.81 72 HIS A C 1
ATOM 514 O O . HIS A 1 72 ? -4.418 9.344 -5.391 1 98.81 72 HIS A O 1
ATOM 520 N N . GLY A 1 73 ? -2.914 7.734 -5.297 1 98.88 73 GLY A N 1
ATOM 521 C CA . GLY A 1 73 ? -3.924 6.703 -5.129 1 98.88 73 GLY A CA 1
ATOM 522 C C . GLY A 1 73 ? -4.73 6.859 -3.852 1 98.88 73 GLY A C 1
ATOM 523 O O . GLY A 1 73 ? -5.957 6.73 -3.867 1 98.88 73 GLY A O 1
ATOM 524 N N . LEU A 1 74 ? -4.047 7.109 -2.785 1 98.94 74 LEU A N 1
ATOM 525 C CA . LEU A 1 74 ? -4.707 7.332 -1.506 1 98.94 74 LEU A CA 1
ATOM 526 C C . LEU A 1 74 ? -5.641 8.539 -1.576 1 98.94 74 LEU A C 1
ATOM 528 O O . LEU A 1 74 ? -6.754 8.5 -1.05 1 98.94 74 LEU A O 1
ATOM 532 N N . ALA A 1 75 ? -5.188 9.562 -2.309 1 98.88 75 ALA A N 1
ATOM 533 C CA . ALA A 1 75 ? -6.008 10.758 -2.453 1 98.88 75 ALA A CA 1
ATOM 534 C C . ALA A 1 75 ? -7.316 10.445 -3.172 1 98.88 75 ALA A C 1
ATOM 536 O O . ALA A 1 75 ? -8.352 11.047 -2.877 1 98.88 75 ALA A O 1
ATOM 537 N N . GLY A 1 76 ? -7.242 9.508 -4.023 1 98.56 76 GLY A N 1
ATOM 538 C CA . GLY A 1 76 ? -8.414 9.117 -4.785 1 98.56 76 GLY A CA 1
ATOM 539 C C . GLY A 1 76 ? -9.539 8.57 -3.922 1 98.56 76 GLY A C 1
ATOM 540 O O . GLY A 1 76 ? -10.703 8.562 -4.332 1 98.56 76 GLY A O 1
ATOM 541 N N . ILE A 1 77 ? -9.195 8.156 -2.66 1 98.31 77 ILE A N 1
ATOM 542 C CA . ILE A 1 77 ? -10.227 7.621 -1.78 1 98.31 77 ILE A CA 1
ATOM 543 C C . ILE A 1 77 ? -10.367 8.508 -0.548 1 98.31 77 ILE A C 1
ATOM 545 O O . ILE A 1 77 ? -10.938 8.094 0.465 1 98.31 77 ILE A O 1
ATOM 549 N N . GLY A 1 78 ? -9.742 9.641 -0.583 1 98.62 78 GLY A N 1
ATOM 550 C CA . GLY A 1 78 ? -9.977 10.641 0.455 1 98.62 78 GLY A CA 1
ATOM 551 C C . GLY A 1 78 ? -8.891 10.648 1.518 1 98.62 78 GLY A C 1
ATOM 552 O O . GLY A 1 78 ? -9.039 11.312 2.547 1 98.62 78 GLY A O 1
ATOM 553 N N . VAL A 1 79 ? -7.863 9.914 1.281 1 98.88 79 VAL A N 1
ATOM 554 C CA . VAL A 1 79 ? -6.719 9.945 2.186 1 98.88 79 VAL A CA 1
ATOM 555 C C . VAL A 1 79 ? -5.645 10.875 1.621 1 98.88 79 VAL A C 1
ATOM 557 O O . VAL A 1 79 ? -4.992 10.547 0.626 1 98.88 79 VAL A O 1
ATOM 560 N N . ARG A 1 80 ? -5.434 11.953 2.328 1 98.81 80 ARG A N 1
ATOM 561 C CA . ARG A 1 80 ? -4.598 12.992 1.731 1 98.81 80 ARG A CA 1
ATOM 562 C C . ARG A 1 80 ? -3.369 13.266 2.592 1 98.81 80 ARG A C 1
ATOM 564 O O . ARG A 1 80 ? -3.451 13.258 3.822 1 98.81 80 ARG A O 1
ATOM 571 N N . ALA A 1 81 ? -2.307 13.578 1.917 1 98.81 81 ALA A N 1
ATOM 572 C CA . ALA A 1 81 ? -1.069 13.984 2.576 1 98.81 81 ALA A CA 1
ATOM 573 C C . ALA A 1 81 ? -1.189 15.398 3.148 1 98.81 81 ALA A C 1
ATOM 575 O O . ALA A 1 81 ? -1.831 16.266 2.551 1 98.81 81 ALA A O 1
ATOM 576 N N . LEU A 1 82 ? -0.552 15.586 4.281 1 98.81 82 LEU A N 1
ATOM 577 C CA . LEU A 1 82 ? -0.53 16.875 4.949 1 98.81 82 LEU A CA 1
ATOM 578 C C . LEU A 1 82 ? 0.888 17.438 5 1 98.81 82 LEU A C 1
ATOM 580 O O . LEU A 1 82 ? 1.766 16.859 5.641 1 98.81 82 LEU A O 1
ATOM 584 N N . ARG A 1 83 ? 1.083 18.547 4.316 1 98.75 83 ARG A N 1
ATOM 585 C CA . ARG A 1 83 ? 2.322 19.312 4.316 1 98.75 83 ARG A CA 1
ATOM 586 C C . ARG A 1 83 ? 2.053 20.781 4.586 1 98.75 83 ARG A C 1
ATOM 588 O O . ARG A 1 83 ? 1.912 21.578 3.654 1 98.75 83 ARG A O 1
ATOM 595 N N . PRO A 1 84 ? 2.084 21.203 5.828 1 98.75 84 PRO A N 1
ATOM 596 C CA . PRO A 1 84 ? 1.587 22.531 6.188 1 98.75 84 PRO A CA 1
ATOM 597 C C . PRO A 1 84 ? 2.68 23.594 6.156 1 98.75 84 PRO A C 1
ATOM 599 O O . PRO A 1 84 ? 2.723 24.469 7.027 1 98.75 84 PRO A O 1
ATOM 602 N N . ASP A 1 85 ? 3.578 23.516 5.277 1 98.75 85 ASP A N 1
ATOM 603 C CA . ASP A 1 85 ? 4.6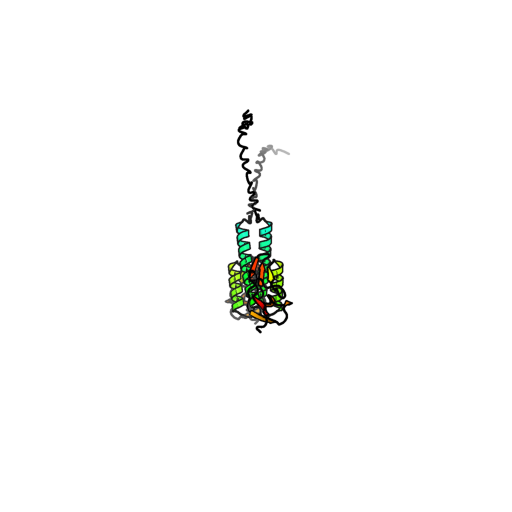21 24.516 5.133 1 98.75 85 ASP A CA 1
ATOM 604 C C . ASP A 1 85 ? 4.016 25.906 4.969 1 98.75 85 ASP A C 1
ATOM 606 O O . ASP A 1 85 ? 3.111 26.109 4.156 1 98.75 85 ASP A O 1
ATOM 610 N N . GLY A 1 86 ? 4.496 26.797 5.781 1 98.75 86 GLY A N 1
ATOM 611 C CA . GLY A 1 86 ? 4.047 28.172 5.672 1 98.75 86 GLY A CA 1
ATOM 612 C C . GLY A 1 86 ? 2.811 28.469 6.5 1 98.75 86 GLY A C 1
ATOM 613 O O . GLY A 1 86 ? 2.418 29.625 6.648 1 98.75 86 GLY A O 1
ATOM 614 N N . GLU A 1 87 ? 2.234 27.484 6.98 1 98.81 87 GLU A N 1
ATOM 615 C CA . GLU A 1 87 ? 1.075 27.672 7.852 1 98.81 87 GLU A CA 1
ATOM 616 C C . GLU A 1 87 ? 1.501 27.922 9.297 1 98.81 87 GLU A C 1
ATOM 618 O O . GLU A 1 87 ? 2.645 27.641 9.664 1 98.81 87 GLU A O 1
ATOM 623 N N . ARG A 1 88 ? 0.546 28.438 10.07 1 98.75 88 ARG A N 1
ATOM 624 C CA . ARG A 1 88 ? 0.799 28.578 11.5 1 98.75 88 ARG A CA 1
ATOM 625 C C . ARG A 1 88 ? 0.823 27.219 12.188 1 98.75 88 ARG A C 1
ATOM 627 O O . ARG A 1 88 ? -0.025 26.359 11.922 1 98.75 88 ARG A O 1
ATOM 634 N N . PHE A 1 89 ? 1.767 27.109 13.094 1 98.81 89 PHE A N 1
ATOM 635 C CA . PHE A 1 89 ? 1.844 25.891 13.883 1 98.81 89 PHE A CA 1
ATOM 636 C C . PHE A 1 89 ? 0.611 25.734 14.766 1 98.81 89 PHE A C 1
ATOM 638 O O . PHE A 1 89 ? 0.177 26.688 15.406 1 98.81 89 PHE A O 1
ATOM 645 N N . ASP A 1 90 ? 0.084 24.578 14.719 1 98.62 90 ASP A N 1
ATOM 646 C CA . ASP A 1 90 ? -1.045 24.203 15.57 1 98.62 90 ASP A CA 1
ATOM 647 C C . ASP A 1 90 ? -0.788 22.891 16.281 1 98.62 90 ASP A C 1
ATOM 649 O O . ASP A 1 90 ? -0.836 21.812 15.672 1 98.62 90 ASP A O 1
ATOM 653 N N . PRO A 1 91 ? -0.517 22.906 17.609 1 97.69 91 PRO A N 1
ATOM 654 C CA . PRO A 1 91 ? -0.167 21.672 18.328 1 97.69 91 PRO A CA 1
ATOM 655 C C . PRO A 1 91 ? -1.302 20.656 18.344 1 97.69 91 PRO A C 1
ATOM 657 O O . PRO A 1 91 ? -1.088 19.5 18.703 1 97.69 91 PRO A O 1
ATOM 660 N N . ALA A 1 92 ? -2.518 21 17.984 1 97.06 92 ALA A N 1
ATOM 661 C CA . ALA A 1 92 ? -3.643 20.078 17.922 1 97.06 92 ALA A CA 1
ATOM 662 C C . ALA A 1 92 ? -3.537 19.156 16.719 1 97.06 92 ALA A C 1
ATOM 664 O O . ALA A 1 92 ? -4.125 18.062 16.703 1 97.06 92 ALA A O 1
ATOM 665 N N . VAL A 1 93 ? -2.816 19.656 15.688 1 97.88 93 VAL A N 1
ATOM 666 C CA . VAL A 1 93 ? -2.811 18.859 14.461 1 97.88 93 VAL A CA 1
ATOM 667 C C . VAL A 1 93 ? -1.381 18.703 13.953 1 97.88 93 VAL A C 1
ATOM 669 O O . VAL A 1 93 ? -1.142 18.016 12.953 1 97.88 93 VAL A O 1
ATOM 672 N N . HIS A 1 94 ? -0.434 19.312 14.625 1 98.75 94 HIS A N 1
ATOM 673 C CA . HIS A 1 94 ? 0.977 19.219 14.266 1 98.75 94 HIS A CA 1
ATOM 674 C C . HIS A 1 94 ? 1.805 18.688 15.43 1 98.75 94 HIS A C 1
ATOM 676 O O . HIS A 1 94 ? 1.489 18.938 16.594 1 98.75 94 HIS A O 1
ATOM 682 N N . GLU A 1 95 ? 2.809 17.984 15.094 1 98.69 95 GLU A N 1
ATOM 683 C CA . GLU A 1 95 ? 3.859 17.641 16.047 1 98.69 95 GLU A CA 1
ATOM 684 C C . GLU A 1 95 ? 5.137 18.422 15.773 1 98.69 95 GLU A C 1
ATOM 686 O O . GLU A 1 95 ? 5.617 18.453 14.641 1 98.69 95 GLU A O 1
ATOM 691 N N . ALA A 1 96 ? 5.715 19.016 16.75 1 98.56 96 ALA A N 1
ATOM 692 C CA . ALA A 1 96 ? 6.957 19.766 16.562 1 98.56 96 ALA A CA 1
ATOM 693 C C . ALA A 1 96 ? 8.172 18.844 16.656 1 98.56 96 ALA A C 1
ATOM 695 O O . ALA A 1 96 ? 8.414 18.219 17.688 1 98.56 96 ALA A O 1
ATOM 696 N N . GLY A 1 97 ? 8.906 18.734 15.648 1 98.56 97 GLY A N 1
ATOM 697 C CA . GLY A 1 97 ? 10.125 17.938 15.625 1 98.56 97 GLY A CA 1
ATOM 698 C C . GLY A 1 97 ? 11.375 18.75 15.859 1 98.56 97 GLY A C 1
ATOM 699 O O . GLY A 1 97 ? 12.453 18.203 16.078 1 98.56 97 GLY A O 1
ATOM 700 N N . GLY A 1 98 ? 11.242 20.031 15.703 1 98.31 98 GLY A N 1
ATOM 701 C CA . GLY A 1 98 ? 12.375 20.922 15.906 1 98.31 98 GLY A CA 1
ATOM 702 C C . GLY A 1 98 ? 12.047 22.375 15.625 1 98.31 98 GLY A C 1
ATOM 703 O O . GLY A 1 98 ? 10.883 22.734 15.43 1 98.31 98 GLY A O 1
ATOM 704 N N . ALA A 1 99 ? 13.141 23.156 15.719 1 98.31 99 ALA A N 1
ATOM 705 C CA . ALA A 1 99 ? 13 24.578 15.445 1 98.31 99 ALA A CA 1
ATOM 706 C C . ALA A 1 99 ? 14.203 25.109 14.672 1 98.31 99 ALA A C 1
ATOM 708 O O . ALA A 1 99 ? 15.312 24.578 14.789 1 98.31 99 ALA A O 1
ATOM 709 N N . VAL A 1 100 ? 13.828 26.094 13.875 1 98.12 100 VAL A N 1
ATOM 710 C CA . VAL A 1 100 ? 14.891 26.828 13.18 1 98.12 100 VAL A CA 1
ATOM 711 C C . VAL A 1 100 ? 14.797 28.312 13.516 1 98.12 100 VAL A C 1
ATOM 713 O O . VAL A 1 100 ? 13.703 28.875 13.547 1 98.12 100 VAL A O 1
ATOM 716 N N . ALA A 1 101 ? 15.977 28.891 13.734 1 97.75 101 ALA A N 1
ATOM 717 C CA . ALA A 1 101 ? 16 30.297 14.141 1 97.75 101 ALA A CA 1
ATOM 718 C C . ALA A 1 101 ? 15.672 31.219 12.969 1 97.75 101 ALA A C 1
ATOM 720 O O . ALA A 1 101 ? 16.047 30.938 11.828 1 97.75 101 ALA A O 1
ATOM 721 N N . THR A 1 102 ? 14.961 32.281 13.305 1 97.38 102 THR A N 1
ATOM 722 C CA . THR A 1 102 ? 14.695 33.312 12.305 1 97.38 102 THR A CA 1
ATOM 723 C C . THR A 1 102 ? 14.859 34.719 12.898 1 97.38 102 THR A C 1
ATOM 725 O O . THR A 1 102 ? 14.656 34.906 14.102 1 97.38 102 THR A O 1
ATOM 728 N N . GLU A 1 103 ? 15.281 35.719 12.078 1 95.5 103 GLU A N 1
ATOM 729 C CA . GLU A 1 103 ? 15.32 37.125 12.453 1 95.5 103 GLU A CA 1
ATOM 730 C C . GLU A 1 103 ? 14.078 37.875 11.961 1 95.5 103 GLU A C 1
ATOM 732 O O . GLU A 1 103 ? 13.836 39 12.344 1 95.5 103 GLU A O 1
ATOM 737 N N . ASP A 1 104 ? 13.281 37.25 11.102 1 96.5 104 ASP A N 1
ATOM 738 C CA . ASP A 1 104 ? 12.047 37.812 10.555 1 96.5 104 ASP A CA 1
ATOM 739 C C . ASP A 1 104 ? 10.867 37.562 11.477 1 96.5 104 ASP A C 1
ATOM 741 O O . ASP A 1 104 ? 10.375 36.438 11.562 1 96.5 104 ASP A O 1
ATOM 745 N N . PRO A 1 105 ? 10.359 38.594 12.078 1 95.81 105 PRO A N 1
ATOM 746 C CA . PRO A 1 105 ? 9.25 38.375 13.016 1 95.81 105 PRO A CA 1
ATOM 747 C C . PRO A 1 105 ? 8.008 37.812 12.344 1 95.81 105 PRO A C 1
ATOM 749 O O . PRO A 1 105 ? 7.215 37.125 12.992 1 95.81 105 PRO A O 1
ATOM 752 N N . ALA A 1 106 ? 7.832 38 11.039 1 96.94 106 ALA A N 1
ATOM 753 C CA . ALA A 1 106 ? 6.656 37.531 10.312 1 96.94 106 ALA A CA 1
ATOM 754 C C . ALA A 1 106 ? 6.668 36.031 10.188 1 96.94 106 ALA A C 1
ATOM 756 O O . ALA A 1 106 ? 5.625 35.406 9.961 1 96.94 106 ALA A O 1
ATOM 757 N N . LEU A 1 107 ? 7.742 35.375 10.391 1 98.12 107 LEU A N 1
ATOM 758 C CA . LEU A 1 107 ? 7.887 33.938 10.211 1 98.12 107 LEU A CA 1
ATOM 759 C C . LEU A 1 107 ? 7.734 33.219 11.539 1 98.12 107 LEU A C 1
ATOM 761 O O . LEU A 1 107 ? 7.504 32 11.562 1 98.12 107 LEU A O 1
ATOM 765 N N . GLU A 1 108 ? 7.879 33.938 12.594 1 97.5 108 GLU A N 1
ATOM 766 C CA . GLU A 1 108 ? 7.836 33.312 13.906 1 97.5 108 GLU A CA 1
ATOM 767 C C . GLU A 1 108 ? 6.543 32.5 14.102 1 97.5 108 GLU A C 1
ATOM 769 O O . GLU A 1 108 ? 5.449 33.031 13.867 1 97.5 108 GLU A O 1
ATOM 774 N N . GLY A 1 109 ? 6.688 31.219 14.445 1 98.19 109 GLY A N 1
ATOM 775 C CA . GLY A 1 109 ? 5.531 30.391 14.742 1 98.19 109 GLY A CA 1
ATOM 776 C C . GLY A 1 109 ? 4.977 29.688 13.516 1 98.19 109 GLY A C 1
ATOM 777 O O . GLY A 1 109 ? 4.039 28.891 13.625 1 98.19 109 GLY A O 1
ATOM 778 N N . LEU A 1 110 ? 5.5 29.969 12.367 1 98.75 110 LEU A N 1
ATOM 779 C CA . LEU A 1 110 ? 5.078 29.297 11.148 1 98.75 110 LEU A CA 1
ATOM 780 C C . LEU A 1 110 ? 5.855 28 10.945 1 98.75 110 LEU A C 1
ATOM 782 O O . LEU A 1 110 ? 6.98 27.859 11.43 1 98.75 110 LEU A O 1
ATOM 786 N N . VAL A 1 111 ? 5.281 27.125 10.234 1 98.88 111 VAL A N 1
ATOM 787 C CA . VAL A 1 111 ? 5.961 25.891 9.844 1 98.88 111 VAL A CA 1
ATOM 788 C C . VAL A 1 111 ? 6.992 26.188 8.758 1 98.88 111 VAL A C 1
ATOM 790 O O . VAL A 1 111 ? 6.645 26.703 7.688 1 98.88 111 VAL A O 1
ATOM 793 N N . ALA A 1 112 ? 8.25 25.922 9.117 1 98.88 112 ALA A N 1
ATOM 794 C CA . ALA A 1 112 ? 9.336 26.141 8.164 1 98.88 112 ALA A CA 1
ATOM 795 C C . ALA A 1 112 ? 9.398 25.016 7.133 1 98.88 112 ALA A C 1
ATOM 797 O O . ALA A 1 112 ? 9.586 25.266 5.941 1 98.88 112 ALA A O 1
ATOM 798 N N . GLU A 1 113 ? 9.25 23.859 7.625 1 98.69 113 GLU A N 1
ATOM 799 C CA . GLU A 1 113 ? 9.305 22.672 6.77 1 98.69 113 GLU A CA 1
ATOM 800 C C . GLU A 1 113 ? 8.609 21.484 7.426 1 98.69 113 GLU A C 1
ATOM 802 O O . GLU A 1 113 ? 8.539 21.406 8.656 1 98.69 113 GLU A O 1
ATOM 807 N N . THR A 1 114 ? 8.109 20.625 6.535 1 98.81 114 THR A N 1
ATOM 808 C CA . THR A 1 114 ? 7.574 19.344 6.992 1 98.81 114 THR A CA 1
ATOM 809 C C . THR A 1 114 ? 8.672 18.281 7.02 1 98.81 114 THR A C 1
ATOM 811 O O . THR A 1 114 ? 9.234 17.938 5.977 1 98.81 114 THR A O 1
ATOM 814 N N . GLU A 1 115 ? 8.984 17.781 8.164 1 98.25 115 GLU A N 1
ATOM 815 C CA . GLU A 1 115 ? 10.016 16.75 8.328 1 98.25 115 GLU A CA 1
ATOM 816 C C . GLU A 1 115 ? 9.477 15.367 8 1 98.25 115 GLU A C 1
ATOM 818 O O . GLU A 1 115 ? 10.164 14.562 7.363 1 98.25 115 GLU A O 1
ATOM 823 N N . VAL A 1 116 ? 8.227 15.086 8.516 1 98.31 116 VAL A N 1
ATOM 824 C CA . VAL A 1 116 ? 7.52 13.844 8.227 1 98.31 116 VAL A CA 1
ATOM 825 C C . VAL A 1 116 ? 6.098 14.156 7.766 1 98.31 116 VAL A C 1
ATOM 827 O O . VAL A 1 116 ? 5.348 14.844 8.461 1 98.31 116 VAL A O 1
ATOM 830 N N . VAL A 1 117 ? 5.754 13.695 6.637 1 98.69 117 VAL A N 1
ATOM 831 C CA . VAL A 1 117 ? 4.449 13.953 6.031 1 98.69 117 VAL A CA 1
ATOM 832 C C . VAL A 1 117 ? 3.352 13.352 6.906 1 98.69 117 VAL A C 1
ATOM 834 O O . VAL A 1 117 ? 3.49 12.234 7.41 1 98.69 117 VAL A O 1
ATOM 837 N N . GLY A 1 118 ? 2.293 14.125 7.18 1 98.88 118 GLY A N 1
ATOM 838 C CA . GLY A 1 118 ? 1.086 13.625 7.812 1 9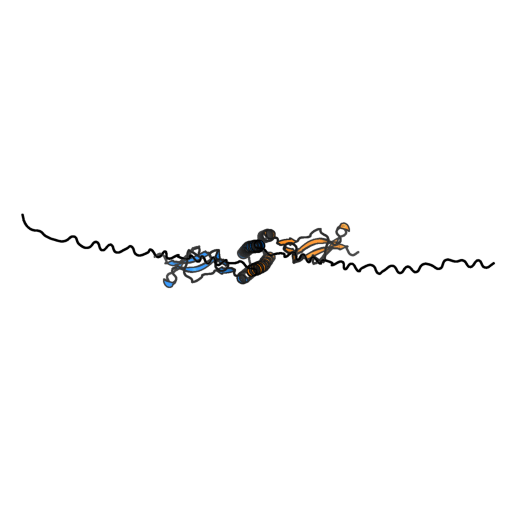8.88 118 GLY A CA 1
ATOM 839 C C . GLY A 1 118 ? 0.049 13.133 6.82 1 98.88 118 GLY A C 1
ATOM 840 O O . GLY A 1 118 ? 0.234 13.258 5.609 1 98.88 118 GLY A O 1
ATOM 841 N N . PHE A 1 119 ? -1.064 12.555 7.422 1 98.94 119 PHE A N 1
ATOM 842 C CA . PHE A 1 119 ? -2.156 12.078 6.578 1 98.94 119 PHE A CA 1
ATOM 843 C C . PHE A 1 119 ? -3.496 12.25 7.281 1 98.94 119 PHE A C 1
ATOM 845 O O . PHE A 1 119 ? -3.584 12.109 8.5 1 98.94 119 PHE A O 1
ATOM 852 N N . ALA A 1 120 ? -4.434 12.516 6.473 1 98.88 120 ALA A N 1
ATOM 853 C CA . ALA A 1 120 ? -5.812 12.539 6.953 1 98.88 120 ALA A CA 1
ATOM 854 C C . ALA A 1 120 ? -6.719 11.695 6.055 1 98.88 120 ALA A C 1
ATOM 856 O O . ALA A 1 120 ? -6.543 11.672 4.836 1 98.88 120 ALA A O 1
ATOM 857 N N . ASP A 1 121 ? -7.621 11.047 6.695 1 98.62 121 ASP A N 1
ATOM 858 C CA . ASP A 1 121 ? -8.734 10.375 6.023 1 98.62 121 ASP A CA 1
ATOM 859 C C . ASP A 1 121 ? -10.008 11.219 6.113 1 98.62 121 ASP A C 1
ATOM 861 O O . ASP A 1 121 ? -10.727 11.156 7.109 1 98.62 121 ASP A O 1
ATOM 865 N N . HIS A 1 122 ? -10.219 11.93 5.012 1 97.19 122 HIS A N 1
ATOM 866 C CA . HIS A 1 122 ? -11.242 12.969 5.07 1 97.19 122 HIS A CA 1
ATOM 867 C C . HIS A 1 122 ? -11.008 13.906 6.25 1 97.19 122 HIS A C 1
ATOM 869 O O . HIS A 1 122 ? -9.969 14.57 6.324 1 97.19 122 HIS A O 1
ATOM 875 N N . ASP A 1 123 ? -11.859 13.883 7.148 1 96 123 ASP A N 1
ATOM 876 C CA . ASP A 1 123 ? -11.734 14.867 8.219 1 96 123 ASP A CA 1
ATOM 877 C C . ASP A 1 123 ? -11.008 14.281 9.43 1 96 123 ASP A C 1
ATOM 879 O O . ASP A 1 123 ? -10.75 14.984 10.406 1 96 123 ASP A O 1
ATOM 883 N N . ARG A 1 124 ? -10.602 13.109 9.328 1 97 124 ARG A N 1
ATOM 884 C CA . ARG A 1 124 ? -9.938 12.438 10.445 1 97 124 ARG A CA 1
ATOM 885 C C . ARG A 1 124 ? -8.438 12.359 10.219 1 97 124 ARG A C 1
ATOM 887 O O . ARG A 1 124 ? -7.977 11.758 9.242 1 97 124 ARG A O 1
ATOM 894 N N . VAL A 1 125 ? -7.691 12.891 11.203 1 98.06 125 VAL A N 1
ATOM 895 C CA . VAL A 1 125 ? -6.238 12.828 11.117 1 98.06 125 VAL A CA 1
ATOM 896 C C . VAL A 1 125 ? -5.762 11.414 11.438 1 98.06 125 VAL A C 1
ATOM 898 O O . VAL A 1 125 ? -6.098 10.867 12.492 1 98.06 125 VAL A O 1
ATOM 901 N N . LEU A 1 126 ? -5.027 10.852 10.555 1 98.44 126 LEU A N 1
ATOM 902 C CA . LEU A 1 126 ? -4.438 9.531 10.758 1 98.44 126 LEU A CA 1
ATOM 903 C C . LEU A 1 126 ? -3.062 9.641 11.406 1 98.44 126 LEU A C 1
ATOM 905 O O . LEU A 1 126 ? -2.684 8.789 12.211 1 98.44 126 LEU A O 1
ATOM 909 N N . ARG A 1 127 ? -2.375 10.594 10.961 1 98.5 127 ARG A N 1
ATOM 910 C CA . ARG A 1 127 ? -1.02 10.891 11.414 1 98.5 127 ARG A CA 1
ATOM 911 C C . ARG A 1 127 ? -0.729 12.391 11.32 1 98.5 127 ARG A C 1
ATOM 913 O O . ARG A 1 127 ? -0.851 12.984 10.25 1 98.5 127 ARG A O 1
ATOM 920 N N . ALA A 1 128 ? -0.398 12.922 12.445 1 98.75 128 ALA A N 1
ATOM 921 C CA . ALA A 1 128 ? -0.006 14.328 12.422 1 98.75 128 ALA A CA 1
ATOM 922 C C . ALA A 1 128 ? 1.341 14.516 11.727 1 98.75 128 ALA A C 1
ATOM 924 O O . ALA A 1 128 ? 2.266 13.727 11.938 1 98.75 128 ALA A O 1
ATOM 925 N N . PRO A 1 129 ? 1.464 15.531 10.906 1 98.88 129 PRO A N 1
ATOM 926 C CA . PRO A 1 129 ? 2.803 15.836 10.391 1 98.88 129 PRO A CA 1
ATOM 927 C C . PRO A 1 129 ? 3.77 16.281 11.484 1 98.88 129 PRO A C 1
ATOM 929 O O . PRO A 1 129 ? 3.369 16.969 12.422 1 98.88 129 PRO A O 1
ATOM 932 N N . ILE A 1 130 ? 5.008 15.859 11.336 1 98.94 130 ILE A N 1
ATOM 933 C CA . ILE A 1 130 ? 6.09 16.406 12.148 1 98.94 130 ILE A CA 1
ATOM 934 C C . ILE A 1 130 ? 6.75 17.578 11.422 1 98.94 130 ILE A C 1
ATOM 936 O O . ILE A 1 130 ? 7.137 17.453 10.258 1 98.94 130 ILE A O 1
ATOM 940 N N . VAL A 1 131 ? 6.887 18.656 12.148 1 98.94 131 VAL A N 1
ATOM 941 C CA . VAL A 1 131 ? 7.281 19.875 11.438 1 98.94 131 VAL A CA 1
ATOM 942 C C . VAL A 1 131 ? 8.406 20.562 12.188 1 98.94 131 VAL A C 1
ATOM 944 O O . VAL A 1 131 ? 8.625 20.312 13.375 1 98.94 131 VAL A O 1
ATOM 947 N N . ILE A 1 132 ? 9.109 21.344 11.438 1 98.94 132 ILE A N 1
ATOM 948 C CA . ILE A 1 132 ? 10.078 22.297 11.977 1 98.94 132 ILE A CA 1
ATOM 949 C C . ILE A 1 132 ? 9.461 23.688 12.008 1 98.94 132 ILE A C 1
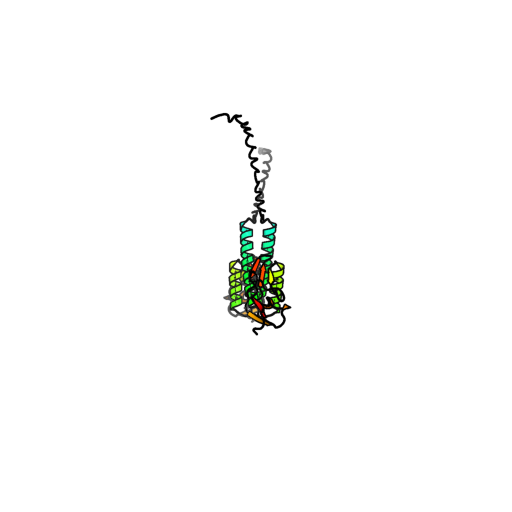ATOM 951 O O . ILE A 1 132 ? 8.914 24.156 11.016 1 98.94 132 ILE A O 1
ATOM 955 N N . VAL A 1 133 ? 9.617 24.375 13.133 1 98.88 133 VAL A N 1
ATOM 956 C CA . VAL A 1 133 ? 8.938 25.656 13.32 1 98.88 133 VAL A CA 1
ATOM 957 C C . VAL A 1 133 ? 9.961 26.781 13.406 1 98.88 133 VAL A C 1
ATOM 959 O O . VAL A 1 133 ? 11.023 26.609 14.008 1 98.88 133 VAL A O 1
ATOM 962 N N . TYR A 1 134 ? 9.641 27.922 12.828 1 98.56 134 TYR A N 1
ATOM 963 C CA . TYR A 1 134 ? 10.477 29.109 12.992 1 98.56 134 TYR A CA 1
ATOM 964 C C . TYR A 1 134 ? 10.383 29.641 14.422 1 98.56 134 TYR A C 1
ATOM 966 O O . TYR A 1 134 ? 9.289 29.828 14.953 1 98.56 134 TYR A O 1
ATOM 974 N N . ALA A 1 135 ? 11.531 29.859 14.961 1 97.5 135 ALA A N 1
ATOM 975 C CA . ALA A 1 135 ? 11.594 30.438 16.297 1 97.5 135 ALA A CA 1
ATOM 976 C C . ALA A 1 135 ? 12.469 31.688 16.312 1 97.5 135 ALA A C 1
ATOM 978 O O . ALA A 1 135 ? 13.414 31.812 15.523 1 97.5 135 ALA A O 1
ATOM 979 N N . LYS A 1 136 ? 12.133 32.5 17.219 1 93.06 136 LYS A N 1
ATOM 980 C CA . LYS A 1 136 ? 12.93 33.719 17.359 1 93.06 136 LYS A CA 1
ATOM 981 C C . LYS A 1 136 ? 14.359 33.375 17.781 1 93.06 136 LYS A C 1
ATOM 983 O O . LYS A 1 136 ? 14.578 32.531 18.641 1 93.06 136 LYS A O 1
ATOM 988 N N . LYS A 1 137 ? 15.344 34.094 17.078 1 88.06 137 LYS A N 1
ATOM 989 C CA . LYS A 1 137 ? 16.734 33.938 17.469 1 88.06 137 LYS A CA 1
ATOM 990 C C . LYS A 1 137 ? 16.984 34.438 18.875 1 88.06 137 LYS A C 1
ATOM 992 O O . LYS A 1 137 ? 16.5 35.531 19.234 1 88.06 137 LYS A O 1
ATOM 997 N N . ALA A 1 138 ? 17.594 33.531 19.719 1 79.31 138 ALA A N 1
ATOM 998 C CA . ALA A 1 138 ? 17.938 33.969 21.078 1 79.31 138 ALA A CA 1
ATOM 999 C C . ALA A 1 138 ? 18.938 35.125 21.031 1 79.31 138 ALA A C 1
ATOM 1001 O O . ALA A 1 138 ? 19.875 35.094 20.25 1 79.31 138 ALA A O 1
ATOM 1002 N N . GLN A 1 139 ? 18.625 36.281 21.5 1 62.81 139 GLN A N 1
ATOM 1003 C CA . GLN A 1 139 ? 19.609 37.375 21.703 1 62.81 139 GLN A CA 1
ATOM 1004 C C . GLN A 1 139 ? 20.656 36.969 22.75 1 62.81 139 GLN A C 1
ATOM 1006 O O . GLN A 1 139 ? 20.375 36.156 23.625 1 62.81 139 GLN A O 1
ATOM 1011 N N . MET B 1 1 ? -51.469 58.938 75.5 1 24.86 1 MET B N 1
ATOM 1012 C CA . MET B 1 1 ? -51.625 57.469 75.375 1 24.86 1 MET B CA 1
ATOM 1013 C C . MET B 1 1 ? -52.438 57.125 74.125 1 24.86 1 MET B C 1
ATOM 1015 O O . MET B 1 1 ? -52.938 56 74 1 24.86 1 MET B O 1
ATOM 1019 N N . ALA B 1 2 ? -52.562 58.156 73.312 1 19.84 2 ALA B N 1
ATOM 1020 C CA . ALA B 1 2 ? -53.719 58.281 72.438 1 19.84 2 ALA B CA 1
ATOM 1021 C C . ALA B 1 2 ? -53.719 57.156 71.438 1 19.84 2 ALA B C 1
ATOM 1023 O O . ALA B 1 2 ? -53.406 56.031 71.75 1 19.84 2 ALA B O 1
ATOM 1024 N N . ALA B 1 3 ? -53.562 57.562 70.125 1 20.61 3 ALA B N 1
ATOM 1025 C CA . ALA B 1 3 ? -54.562 57.656 69.062 1 20.61 3 ALA B CA 1
ATOM 1026 C C . ALA B 1 3 ? -54.375 56.531 68.062 1 20.61 3 ALA B C 1
ATOM 1028 O O . ALA B 1 3 ? -55.125 56.438 67.125 1 20.61 3 ALA B O 1
ATOM 1029 N N . ALA B 1 4 ? -53.031 56.031 68 1 26.59 4 ALA B N 1
ATOM 1030 C CA . ALA B 1 4 ? -52.781 55.844 66.562 1 26.59 4 ALA B CA 1
ATOM 1031 C C . ALA B 1 4 ? -53.688 54.719 66 1 26.59 4 ALA B C 1
ATOM 1033 O O . ALA B 1 4 ? -53.75 53.625 66.562 1 26.59 4 ALA B O 1
ATOM 1034 N N . ILE B 1 5 ? -54.344 55 64.938 1 24.91 5 ILE B N 1
ATOM 1035 C CA . ILE B 1 5 ? -55.438 54.688 64.062 1 24.91 5 ILE B CA 1
ATOM 1036 C C . ILE B 1 5 ? -55.219 53.312 63.406 1 24.91 5 ILE B C 1
ATOM 1038 O O . ILE B 1 5 ? -54.094 52.781 63.438 1 24.91 5 ILE B O 1
ATOM 1042 N N . ILE B 1 6 ? -55.281 53.25 62 1 25.91 6 ILE B N 1
ATOM 1043 C CA . ILE B 1 6 ? -56.188 52.656 61 1 25.91 6 ILE B CA 1
ATOM 1044 C C . ILE B 1 6 ? -55.656 51.312 60.562 1 25.91 6 ILE B C 1
ATOM 1046 O O . ILE B 1 6 ? -54.469 51.031 60.719 1 25.91 6 ILE B O 1
ATOM 1050 N N . ALA B 1 7 ? -56.125 50.812 59.156 1 24.02 7 ALA B N 1
ATOM 1051 C CA . ALA B 1 7 ? -56.875 49.781 58.438 1 24.02 7 ALA B CA 1
ATOM 1052 C C . ALA B 1 7 ? -55.969 48.719 57.875 1 24.02 7 ALA B C 1
ATOM 1054 O O . ALA B 1 7 ? -54.812 49 57.469 1 24.02 7 ALA B O 1
ATOM 1055 N N . GLU B 1 8 ? -56.406 47.469 58.031 1 27.45 8 GLU B N 1
ATOM 1056 C CA . GLU B 1 8 ? -56.094 46.062 57.719 1 27.45 8 GLU B CA 1
ATOM 1057 C C . GLU B 1 8 ? -55.969 45.844 56.219 1 27.45 8 GLU B C 1
ATOM 1059 O O . GLU B 1 8 ? -56.938 46 55.469 1 27.45 8 GLU B O 1
ATOM 1064 N N . ALA B 1 9 ? -54.938 46.531 55.531 1 26.47 9 ALA B N 1
ATOM 1065 C CA . ALA B 1 9 ? -54.781 46.469 54.094 1 26.47 9 ALA B CA 1
ATOM 1066 C C . ALA B 1 9 ? -55.062 45.031 53.562 1 26.47 9 ALA B C 1
ATOM 1068 O O . ALA B 1 9 ? -54.844 44.062 54.281 1 26.47 9 ALA B O 1
ATOM 1069 N N . ALA B 1 10 ? -55.625 45 52.25 1 24.31 10 ALA B N 1
ATOM 1070 C CA . ALA B 1 10 ? -56.219 44.25 51.125 1 24.31 10 ALA B CA 1
ATOM 1071 C C . ALA B 1 10 ? -55.281 43.156 50.656 1 24.31 10 ALA B C 1
ATOM 1073 O O . ALA B 1 10 ? -54.125 43.406 50.312 1 24.31 10 ALA B O 1
ATOM 1074 N N . GLY B 1 11 ? -55.469 41.906 51.125 1 25.11 11 GLY B N 1
ATOM 1075 C CA . GLY B 1 11 ? -54.844 40.625 50.875 1 25.11 11 GLY B CA 1
ATOM 1076 C C . GLY B 1 11 ? -54.875 40.219 49.406 1 25.11 11 GLY B C 1
ATOM 1077 O O . GLY B 1 11 ? -55.906 39.781 48.906 1 25.11 11 GLY B O 1
ATOM 1078 N N . GLU B 1 12 ? -54.562 41.25 48.406 1 28.27 12 GLU B N 1
ATOM 1079 C CA . GLU B 1 12 ? -54.719 40.812 47 1 28.27 12 GLU B CA 1
ATOM 1080 C C . GLU B 1 12 ? -53.938 39.531 46.75 1 28.27 12 GLU B C 1
ATOM 1082 O O . GLU B 1 12 ? -52.719 39.5 46.906 1 28.27 12 GLU B O 1
ATOM 1087 N N . THR B 1 13 ? -54.531 38.375 47.094 1 30.67 13 THR B N 1
ATOM 1088 C CA . THR B 1 13 ?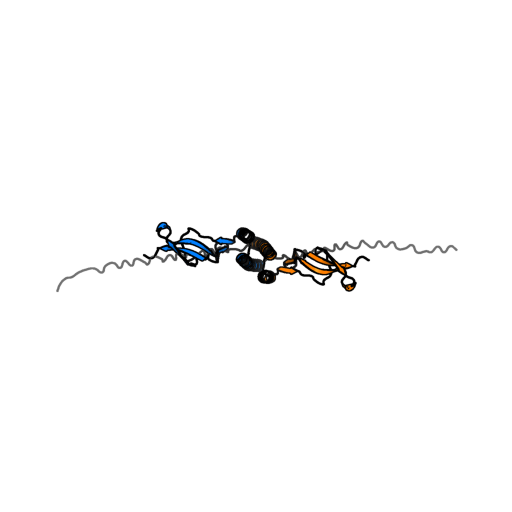 -54.031 37.031 46.812 1 30.67 13 THR B CA 1
ATOM 1089 C C . THR B 1 13 ? -53.844 36.812 45.312 1 30.67 13 THR B C 1
ATOM 1091 O O . THR B 1 13 ? -54.844 36.75 44.594 1 30.67 13 THR B O 1
ATOM 1094 N N . LEU B 1 14 ? -53.062 37.688 44.562 1 27.25 14 LEU B N 1
ATOM 1095 C CA . LEU B 1 14 ? -52.969 37.375 43.125 1 27.25 14 LEU B CA 1
ATOM 1096 C C . LEU B 1 14 ? -52.562 35.938 42.875 1 27.25 14 LEU B C 1
ATOM 1098 O O . LEU B 1 14 ? -51.656 35.406 43.562 1 27.25 14 LEU B O 1
ATOM 1102 N N . PRO B 1 15 ? -53.562 35.125 42.375 1 30.31 15 PRO B N 1
ATOM 1103 C CA . PRO B 1 15 ? -53.375 33.719 42.031 1 30.31 15 PRO B CA 1
ATOM 1104 C C . PRO B 1 15 ? -52.156 33.469 41.156 1 30.31 15 PRO B C 1
ATOM 1106 O O . PRO B 1 15 ? -51.656 34.406 40.5 1 30.31 15 PRO B O 1
ATOM 1109 N N . ALA B 1 16 ? -51.406 32.406 41.469 1 29.84 16 ALA B N 1
ATOM 1110 C CA . ALA B 1 16 ? -50.219 31.672 40.969 1 29.84 16 ALA B CA 1
ATOM 1111 C C . ALA B 1 16 ? -50.406 31.312 39.5 1 29.84 16 ALA B C 1
ATOM 1113 O O . ALA B 1 16 ? -51.406 30.734 39.094 1 29.84 16 ALA B O 1
ATOM 1114 N N . GLU B 1 17 ? -49.938 32.312 38.594 1 30.17 17 GLU B N 1
ATOM 1115 C CA . GLU B 1 17 ? -49.781 32.031 37.188 1 30.17 17 GLU B CA 1
ATOM 1116 C C . GLU B 1 17 ? -49.25 30.641 36.938 1 30.17 17 GLU B C 1
ATOM 1118 O O . GLU B 1 17 ? -48.5 30.109 37.75 1 30.17 17 GLU B O 1
ATOM 1123 N N . GLY B 1 18 ? -50 29.797 36.125 1 28.78 18 GLY B N 1
ATOM 1124 C CA . GLY B 1 18 ? -49.906 28.484 35.5 1 28.78 18 GLY B CA 1
ATOM 1125 C C . GLY B 1 18 ? -48.562 28.266 34.812 1 28.78 18 GLY B C 1
ATOM 1126 O O . GLY B 1 18 ? -47.969 29.203 34.25 1 28.78 18 GLY B O 1
ATOM 1127 N N . THR B 1 19 ? -47.625 27.438 35.406 1 32.19 19 THR B N 1
ATOM 1128 C CA . THR B 1 19 ? -46.375 26.859 35 1 32.19 19 THR B CA 1
ATOM 1129 C C . THR B 1 19 ? -46.5 26.234 33.594 1 32.19 19 THR B C 1
ATOM 1131 O O . THR B 1 19 ? -47.219 25.25 33.438 1 32.19 19 THR B O 1
ATOM 1134 N N . GLU B 1 20 ? -46.656 27.031 32.5 1 35.16 20 GLU B N 1
ATOM 1135 C CA . GLU B 1 20 ? -46.531 26.422 31.172 1 35.16 20 GLU B CA 1
ATOM 1136 C C . GLU B 1 20 ? -45.25 25.578 31.062 1 35.16 20 GLU B C 1
ATOM 1138 O O . GLU B 1 20 ? -44.156 26.078 31.266 1 35.16 20 GLU B O 1
ATOM 1143 N N . THR B 1 21 ? -45.344 24.234 31.328 1 38.56 21 THR B N 1
ATOM 1144 C CA . THR B 1 21 ? -44.344 23.219 31.016 1 38.56 21 THR B CA 1
ATOM 1145 C C . THR B 1 21 ? -43.906 23.312 29.547 1 38.56 21 THR B C 1
ATOM 1147 O O . THR B 1 21 ? -44.75 23.172 28.641 1 38.56 21 THR B O 1
ATOM 1150 N N . VAL B 1 22 ? -43.031 24.25 29.078 1 33.81 22 VAL B N 1
ATOM 1151 C CA . VAL B 1 22 ? -42.375 24.203 27.781 1 33.81 22 VAL B CA 1
ATOM 1152 C C . VAL B 1 22 ? -41.719 22.828 27.594 1 33.81 22 VAL B C 1
ATOM 1154 O O . VAL B 1 22 ? -40.812 22.469 28.344 1 33.81 22 VAL B O 1
ATOM 1157 N N . ALA B 1 23 ? -42.438 21.75 27.062 1 37.12 23 ALA B N 1
ATOM 1158 C CA . ALA B 1 23 ? -41.875 20.516 26.531 1 37.12 23 ALA B CA 1
ATOM 1159 C C . ALA B 1 23 ? -40.75 20.812 25.547 1 37.12 23 ALA B C 1
ATOM 1161 O O . ALA B 1 23 ? -40.969 21.469 24.531 1 37.12 23 ALA B O 1
ATOM 1162 N N . VAL B 1 24 ? -39.531 21.078 25.984 1 36.69 24 VAL B N 1
ATOM 1163 C CA . VAL B 1 24 ? -38.344 20.984 25.125 1 36.69 24 VAL B CA 1
ATOM 1164 C C . VAL B 1 24 ? -38.344 19.656 24.375 1 36.69 24 VAL B C 1
ATOM 1166 O O . VAL B 1 24 ? -38.188 18.594 25 1 36.69 24 VAL B O 1
ATOM 1169 N N . ALA B 1 25 ? -39.156 19.438 23.328 1 38.69 25 ALA B N 1
ATOM 1170 C CA . ALA B 1 25 ? -38.906 18.359 22.375 1 38.69 25 ALA B CA 1
ATOM 1171 C C . ALA B 1 25 ? -37.438 18.281 21.984 1 38.69 25 ALA B C 1
ATOM 1173 O O . ALA B 1 25 ? -36.875 19.234 21.406 1 38.69 25 ALA B O 1
ATOM 1174 N N . SER B 1 26 ? -36.594 17.672 22.797 1 37.62 26 SER B N 1
ATOM 1175 C CA . SER B 1 26 ? -35.281 17.234 22.344 1 37.62 26 SER B CA 1
ATOM 1176 C C . SER B 1 26 ? -35.375 16.469 21.031 1 37.62 26 SER B C 1
ATOM 1178 O O . SER B 1 26 ? -35.906 15.367 20.984 1 37.62 26 SER B O 1
ATOM 1180 N N . LYS B 1 27 ? -35.812 17.031 19.891 1 41.69 27 LYS B N 1
ATOM 1181 C CA . LYS B 1 27 ? -35.531 16.328 18.641 1 41.69 27 LYS B CA 1
ATOM 1182 C C . LYS B 1 27 ? -34.094 15.812 18.594 1 41.69 27 LYS B C 1
ATOM 1184 O O . LYS B 1 27 ? -33.125 16.594 18.453 1 41.69 27 LYS B O 1
ATOM 1189 N N . THR B 1 28 ? -33.719 14.812 19.391 1 41.47 28 THR B N 1
ATOM 1190 C CA . THR B 1 28 ? -32.562 14.047 18.984 1 41.47 28 THR B CA 1
ATOM 1191 C C . THR B 1 28 ? -32.656 13.641 17.516 1 41.47 28 THR B C 1
ATOM 1193 O O . THR B 1 28 ? -33.406 12.734 17.156 1 41.47 28 THR B O 1
ATOM 1196 N N . ASP B 1 29 ? -32.781 14.594 16.562 1 40 29 ASP B N 1
ATOM 1197 C CA . ASP B 1 29 ? -32.406 14.125 15.234 1 40 29 ASP B CA 1
ATOM 1198 C C . ASP B 1 29 ? -31.156 13.258 15.289 1 40 29 ASP B C 1
ATOM 1200 O O . ASP B 1 29 ? -30.031 13.773 15.383 1 40 29 ASP B O 1
ATOM 1204 N N . VAL B 1 30 ? -31.172 12.125 15.93 1 40.62 30 VAL B N 1
ATOM 1205 C CA . VAL B 1 30 ? -30.172 11.141 15.516 1 40.62 30 VAL B CA 1
ATOM 1206 C C . VAL B 1 30 ? -30.062 11.125 13.992 1 40.62 30 VAL B C 1
ATOM 1208 O O . VAL B 1 30 ? -31 10.703 13.305 1 40.62 30 VAL B O 1
ATOM 1211 N N . GLU B 1 31 ? -29.516 12.133 13.328 1 42.97 31 GLU B N 1
ATOM 1212 C CA . GLU B 1 31 ? -29.047 11.805 11.984 1 42.97 31 GLU B CA 1
ATOM 1213 C C . GLU B 1 31 ? -28.578 10.352 11.898 1 42.97 31 GLU B C 1
ATOM 1215 O O . GLU B 1 31 ? -27.562 9.984 12.484 1 42.97 31 GLU B O 1
ATOM 1220 N N . SER B 1 32 ? -29.391 9.414 12.031 1 44.59 32 SER B N 1
ATOM 1221 C CA . SER B 1 32 ? -29.094 8.062 11.578 1 44.59 32 SER B CA 1
ATOM 1222 C C . SER B 1 32 ? -28.125 8.078 10.398 1 44.59 32 SER B C 1
ATOM 1224 O O . SER B 1 32 ? -28.484 8.477 9.289 1 44.59 32 SER B O 1
ATOM 1226 N N . THR B 1 33 ? -26.859 8.492 10.562 1 47.53 33 THR B N 1
ATOM 1227 C CA . THR B 1 33 ? -25.922 8.125 9.5 1 47.53 33 THR B CA 1
ATOM 1228 C C . THR B 1 33 ? -26.25 6.746 8.945 1 47.53 33 THR B C 1
ATOM 1230 O O . THR B 1 33 ? -25.891 5.73 9.555 1 47.53 33 THR B O 1
ATOM 1233 N N . THR B 1 34 ? -27.422 6.539 8.664 1 50.44 34 THR B N 1
ATOM 1234 C CA . THR B 1 34 ? -27.844 5.32 7.98 1 50.44 34 THR B CA 1
ATOM 1235 C C . THR B 1 34 ? -26.812 4.898 6.938 1 50.44 34 THR B C 1
ATOM 1237 O O . THR B 1 34 ? -26.516 5.656 6.012 1 50.44 34 THR B O 1
ATOM 1240 N N . THR B 1 35 ? -25.812 4.254 7.414 1 63.94 35 THR B N 1
ATOM 1241 C CA . THR B 1 35 ? -24.922 3.547 6.496 1 63.94 35 THR B CA 1
ATOM 1242 C C . THR B 1 35 ? -25.719 2.738 5.48 1 63.94 35 THR B C 1
ATOM 1244 O O . THR B 1 35 ? -26.516 1.874 5.859 1 63.94 35 THR B O 1
ATOM 1247 N N . GLY B 1 36 ? -26.219 3.379 4.387 1 67.69 36 GLY B N 1
ATOM 1248 C CA . GLY B 1 36 ? -27.031 2.771 3.34 1 67.69 36 GLY B CA 1
ATOM 1249 C C . GLY B 1 36 ? -26.203 1.967 2.348 1 67.69 36 GLY B C 1
ATOM 1250 O O . GLY B 1 36 ? -25.016 1.768 2.543 1 67.69 36 GLY B O 1
ATOM 1251 N N . PRO B 1 37 ? -26.859 1.32 1.427 1 75.88 37 PRO B N 1
ATOM 1252 C CA . PRO B 1 37 ? -26.234 0.553 0.345 1 75.88 37 PRO B CA 1
ATOM 1253 C C . PRO B 1 37 ? -25.125 1.323 -0.361 1 75.88 37 PRO B C 1
ATOM 1255 O O . PRO B 1 37 ? -24.141 0.727 -0.795 1 75.88 37 PRO B O 1
ATOM 1258 N N . ALA B 1 38 ? -25.234 2.564 -0.338 1 89.12 38 ALA B N 1
ATOM 1259 C CA . ALA B 1 38 ? -24.219 3.387 -0.986 1 89.12 38 ALA B CA 1
ATOM 1260 C C . ALA B 1 38 ? -22.906 3.365 -0.197 1 89.12 38 ALA B C 1
ATOM 1262 O O . ALA B 1 38 ? -21.828 3.379 -0.781 1 89.12 38 ALA B O 1
ATOM 1263 N N . ASP B 1 39 ? -23.047 3.244 1.075 1 90.75 39 ASP B N 1
ATOM 1264 C CA . ASP B 1 39 ? -21.859 3.209 1.91 1 90.75 39 ASP B CA 1
ATOM 1265 C C . ASP B 1 39 ? -21.078 1.917 1.69 1 90.75 39 ASP B C 1
ATOM 1267 O O . ASP B 1 39 ? -19.844 1.938 1.615 1 90.75 39 ASP B O 1
ATOM 1271 N N . LEU B 1 40 ? -21.766 0.883 1.576 1 93.5 40 LEU B N 1
ATOM 1272 C CA . LEU B 1 40 ? -21.094 -0.393 1.344 1 93.5 40 LEU B CA 1
ATOM 1273 C C . LEU B 1 40 ? -20.422 -0.412 -0.023 1 93.5 40 LEU B C 1
ATOM 1275 O O . LEU B 1 40 ? -19.281 -0.873 -0.152 1 93.5 40 LEU B O 1
ATOM 1279 N N . GLU B 1 41 ? -21.125 0.034 -0.994 1 94.75 41 GLU B N 1
ATOM 1280 C CA . GLU B 1 41 ? -20.562 0.084 -2.338 1 94.75 41 GLU B CA 1
ATOM 1281 C C . GLU B 1 41 ? -19.266 0.898 -2.363 1 94.75 41 GLU B C 1
ATOM 1283 O O . GLU B 1 41 ? -18.281 0.483 -2.967 1 94.75 41 GLU B O 1
ATOM 1288 N N . GLN B 1 42 ? -19.25 1.993 -1.727 1 96.31 42 GLN B N 1
ATOM 1289 C CA . GLN B 1 42 ? -18.062 2.834 -1.672 1 96.31 42 GLN B CA 1
ATOM 1290 C C . GLN B 1 42 ? -16.938 2.139 -0.919 1 96.31 42 GLN B C 1
ATOM 1292 O O . GLN B 1 42 ? -15.781 2.182 -1.348 1 96.31 42 GLN B O 1
ATOM 1297 N N . ALA B 1 43 ? -17.297 1.557 0.155 1 96.38 43 ALA B N 1
ATOM 1298 C CA . ALA B 1 43 ? -16.281 0.858 0.947 1 96.38 43 ALA B CA 1
ATOM 1299 C C . ALA B 1 43 ? -15.648 -0.27 0.145 1 96.38 43 ALA B C 1
ATOM 1301 O O . ALA B 1 43 ? -14.438 -0.494 0.234 1 96.38 43 ALA B O 1
ATOM 1302 N N . LEU B 1 44 ? -16.422 -0.882 -0.607 1 96.69 44 LEU B N 1
ATOM 1303 C CA . LEU B 1 44 ? -15.914 -1.976 -1.424 1 96.69 44 LEU B CA 1
ATOM 1304 C C . LEU B 1 44 ? -15.039 -1.444 -2.555 1 96.69 44 LEU B C 1
ATOM 1306 O O . LEU B 1 44 ? -14.023 -2.049 -2.895 1 96.69 44 LEU B O 1
ATOM 1310 N N . ALA B 1 45 ? -15.422 -0.401 -3.098 1 97.94 45 ALA B N 1
ATOM 1311 C CA . ALA B 1 45 ? -14.602 0.228 -4.129 1 97.94 45 ALA B CA 1
ATOM 1312 C C . ALA B 1 45 ? -13.266 0.688 -3.562 1 97.94 45 ALA B C 1
ATOM 1314 O O . ALA B 1 45 ? -12.219 0.498 -4.188 1 97.94 45 ALA B O 1
ATOM 1315 N N . ASP B 1 46 ? -13.297 1.308 -2.408 1 98.56 46 ASP B N 1
ATOM 1316 C CA . ASP B 1 46 ? -12.062 1.703 -1.742 1 98.56 46 ASP B CA 1
ATOM 1317 C C . ASP B 1 46 ? -11.156 0.496 -1.498 1 98.56 46 ASP B C 1
ATOM 1319 O O . ASP B 1 46 ? -9.945 0.562 -1.728 1 98.56 46 ASP B O 1
ATOM 1323 N N . ARG B 1 47 ? -11.766 -0.559 -1.036 1 98.44 47 ARG B N 1
ATOM 1324 C CA . ARG B 1 47 ? -11.016 -1.783 -0.766 1 98.44 47 ARG B CA 1
ATOM 1325 C C . ARG B 1 47 ? -10.273 -2.254 -2.008 1 98.44 47 ARG B C 1
ATOM 1327 O O . ARG B 1 47 ? -9.078 -2.566 -1.94 1 98.44 47 ARG B O 1
ATOM 1334 N N . GLN B 1 48 ? -10.938 -2.221 -3.078 1 98.5 48 GLN B N 1
ATOM 1335 C CA . GLN B 1 48 ? -10.312 -2.664 -4.324 1 98.5 48 GLN B CA 1
ATOM 1336 C C . GLN B 1 48 ? -9.18 -1.732 -4.734 1 98.5 48 GLN B C 1
ATOM 1338 O O . GLN B 1 48 ? -8.102 -2.189 -5.113 1 98.5 48 GLN B O 1
ATOM 1343 N N . ALA B 1 49 ? -9.414 -0.503 -4.598 1 98.88 49 ALA B N 1
ATOM 1344 C CA . ALA B 1 49 ? -8.383 0.473 -4.938 1 98.88 49 ALA B CA 1
ATOM 1345 C C . ALA B 1 49 ? -7.16 0.32 -4.035 1 98.88 49 ALA B C 1
ATOM 1347 O O . ALA B 1 49 ? -6.02 0.381 -4.508 1 98.88 49 ALA B O 1
ATOM 1348 N N . LEU B 1 50 ? -7.391 0.073 -2.84 1 98.94 50 LEU B N 1
ATOM 1349 C CA . LEU B 1 50 ? -6.312 -0.032 -1.863 1 98.94 50 LEU B CA 1
ATOM 1350 C C . LEU B 1 50 ? -5.52 -1.318 -2.068 1 98.94 50 LEU B C 1
ATOM 1352 O O . LEU B 1 50 ? -4.297 -1.332 -1.904 1 98.94 50 LEU B O 1
ATOM 1356 N N . ILE B 1 51 ? -6.199 -2.359 -2.422 1 98.94 51 ILE B N 1
ATOM 1357 C CA . ILE B 1 51 ? -5.5 -3.604 -2.732 1 98.94 51 ILE B CA 1
ATOM 1358 C C . ILE B 1 51 ? -4.555 -3.385 -3.912 1 98.94 51 ILE B C 1
ATOM 1360 O O . ILE B 1 51 ? -3.395 -3.799 -3.871 1 98.94 51 ILE B O 1
ATOM 1364 N N . GLN B 1 52 ? -5.016 -2.707 -4.859 1 98.81 52 GLN B N 1
ATOM 1365 C CA . GLN B 1 52 ? -4.176 -2.438 -6.023 1 98.81 52 GLN B CA 1
ATOM 1366 C C . GLN B 1 52 ? -2.959 -1.6 -5.645 1 98.81 52 GLN B C 1
ATOM 1368 O O . GLN B 1 52 ? -1.857 -1.835 -6.141 1 98.81 52 GLN B O 1
ATOM 1373 N N . LEU B 1 53 ? -3.105 -0.69 -4.793 1 98.88 53 LEU B N 1
ATOM 1374 C CA . LEU B 1 53 ? -1.985 0.126 -4.336 1 98.88 53 LEU B CA 1
ATOM 1375 C C . LEU B 1 53 ? -0.978 -0.718 -3.564 1 98.88 53 LEU B C 1
ATOM 1377 O O . LEU B 1 53 ? 0.233 -0.563 -3.74 1 98.88 53 LEU B O 1
ATOM 1381 N N . CYS B 1 54 ? -1.491 -1.599 -2.764 1 98.88 54 CYS B N 1
ATOM 1382 C CA . CYS B 1 54 ? -0.605 -2.461 -1.99 1 98.88 54 CYS B CA 1
ATOM 1383 C C . CYS B 1 54 ? 0.197 -3.379 -2.904 1 98.88 54 CYS B C 1
ATOM 1385 O O . CYS B 1 54 ? 1.396 -3.572 -2.699 1 98.88 54 CYS B O 1
ATOM 1387 N N . LEU B 1 55 ? -0.458 -3.861 -3.891 1 98.75 55 LEU B N 1
ATOM 1388 C CA . LEU B 1 55 ? 0.249 -4.742 -4.812 1 98.75 55 LEU B CA 1
ATOM 1389 C C . LEU B 1 55 ? 1.272 -3.963 -5.633 1 98.75 55 LEU B C 1
ATOM 1391 O O . LEU B 1 55 ? 2.375 -4.453 -5.883 1 98.75 55 LEU B O 1
ATOM 1395 N N . TYR B 1 56 ? 0.951 -2.793 -6 1 98.56 56 TYR B N 1
ATOM 1396 C CA . TYR B 1 56 ? 1.882 -1.903 -6.684 1 98.56 56 TYR B CA 1
ATOM 1397 C C . TYR B 1 56 ? 3.129 -1.667 -5.844 1 98.56 56 TYR B C 1
ATOM 1399 O O . TYR B 1 56 ? 4.254 -1.768 -6.344 1 98.56 56 TYR B O 1
ATOM 1407 N N . ALA B 1 57 ? 2.9 -1.385 -4.637 1 98.44 57 ALA B N 1
ATOM 1408 C CA . ALA B 1 57 ? 4.012 -1.132 -3.719 1 98.44 57 ALA B CA 1
ATOM 1409 C C . ALA B 1 57 ? 4.84 -2.393 -3.504 1 98.44 57 ALA B C 1
ATOM 1411 O O . ALA B 1 57 ? 6.074 -2.336 -3.479 1 98.44 57 ALA B O 1
ATOM 1412 N N . LEU B 1 58 ? 4.164 -3.477 -3.375 1 98.25 58 LEU B N 1
ATOM 1413 C CA . LEU B 1 58 ? 4.82 -4.758 -3.148 1 98.25 58 LEU B CA 1
ATOM 1414 C C . LEU B 1 58 ? 5.766 -5.098 -4.297 1 98.25 58 LEU B C 1
ATOM 1416 O O . LEU B 1 58 ? 6.91 -5.488 -4.07 1 98.25 58 LEU B O 1
ATOM 1420 N N . ASP B 1 59 ? 5.332 -4.836 -5.422 1 97.56 59 ASP B N 1
ATOM 1421 C CA . ASP B 1 59 ? 6.098 -5.168 -6.617 1 97.56 59 ASP B CA 1
ATOM 1422 C C . ASP B 1 59 ? 7.328 -4.27 -6.746 1 97.56 59 ASP B C 1
ATOM 1424 O O . ASP B 1 59 ? 8.242 -4.57 -7.516 1 97.56 59 ASP B O 1
ATOM 1428 N N . ARG B 1 60 ? 7.422 -3.25 -6.055 1 97.38 60 ARG B N 1
ATOM 1429 C CA . ARG B 1 60 ? 8.492 -2.27 -6.195 1 97.38 60 ARG B CA 1
ATOM 1430 C C . ARG B 1 60 ? 9.258 -2.104 -4.887 1 97.38 60 ARG B C 1
ATOM 1432 O O . ARG B 1 60 ? 10.133 -1.238 -4.777 1 97.38 60 ARG B O 1
ATOM 1439 N N . ALA B 1 61 ? 8.852 -2.939 -3.959 1 96.62 61 ALA B N 1
ATOM 1440 C CA . ALA B 1 61 ? 9.594 -2.953 -2.699 1 96.62 61 ALA B CA 1
ATOM 1441 C C . ALA B 1 61 ? 11.023 -3.447 -2.904 1 96.62 61 ALA B C 1
ATOM 1443 O O . ALA B 1 61 ? 11.258 -4.371 -3.688 1 96.62 61 ALA B O 1
ATOM 1444 N N . ARG B 1 62 ? 11.977 -2.854 -2.186 1 93 62 ARG B N 1
ATOM 1445 C CA . ARG B 1 62 ? 13.383 -3.205 -2.355 1 93 62 ARG B CA 1
ATOM 1446 C C . ARG B 1 62 ? 13.898 -4.004 -1.163 1 93 62 ARG B C 1
ATOM 1448 O O . ARG B 1 62 ? 15.102 -4.273 -1.059 1 93 62 ARG B O 1
ATOM 1455 N N . SER B 1 63 ? 13.07 -4.309 -0.279 1 94.12 63 SER B N 1
ATOM 1456 C CA . SER B 1 63 ? 13.414 -5.098 0.899 1 94.12 63 SER B CA 1
ATOM 1457 C C . SER B 1 63 ? 12.492 -6.305 1.043 1 94.12 63 SER B C 1
ATOM 1459 O O . SER B 1 63 ? 11.273 -6.184 0.909 1 94.12 63 SER B O 1
ATOM 1461 N N . GLY B 1 64 ? 13.102 -7.434 1.372 1 96.06 64 GLY B N 1
ATOM 1462 C CA . GLY B 1 64 ? 12.312 -8.625 1.635 1 96.06 64 GLY B CA 1
ATOM 1463 C C . GLY B 1 64 ? 11.391 -8.484 2.828 1 96.06 64 GLY B C 1
ATOM 1464 O O . GLY B 1 64 ? 10.297 -9.047 2.846 1 96.06 64 GLY B O 1
ATOM 1465 N N . GLY B 1 65 ? 11.867 -7.711 3.777 1 97.31 65 GLY B N 1
ATOM 1466 C CA . GLY B 1 65 ? 11.047 -7.477 4.957 1 97.31 65 GLY B CA 1
ATOM 1467 C C . GLY B 1 65 ? 9.773 -6.711 4.66 1 97.31 65 GLY B C 1
ATOM 1468 O O . GLY B 1 65 ? 8.719 -7.012 5.215 1 97.31 65 GLY B O 1
ATOM 1469 N N . VAL B 1 66 ? 9.867 -5.77 3.725 1 97.88 66 VAL B N 1
ATOM 1470 C CA . VAL B 1 66 ? 8.695 -4.988 3.338 1 97.88 66 VAL B CA 1
ATOM 1471 C C . VAL B 1 66 ? 7.719 -5.871 2.568 1 97.88 66 VAL B C 1
ATOM 1473 O O . VAL B 1 66 ? 6.512 -5.844 2.828 1 97.88 66 VAL B O 1
ATOM 1476 N N . VAL B 1 67 ? 8.227 -6.668 1.705 1 98.19 67 VAL B N 1
ATOM 1477 C CA . VAL B 1 67 ? 7.395 -7.586 0.931 1 98.19 67 VAL B CA 1
ATOM 1478 C C . VAL B 1 67 ? 6.652 -8.531 1.873 1 98.19 67 VAL B C 1
ATOM 1480 O O . VAL B 1 67 ? 5.434 -8.688 1.771 1 98.19 67 VAL B O 1
ATOM 1483 N N . GLU B 1 68 ? 7.328 -9.086 2.799 1 98.5 68 GLU B N 1
ATOM 1484 C CA . GLU B 1 68 ? 6.742 -10.031 3.742 1 98.5 68 GLU B CA 1
ATOM 1485 C C . GLU B 1 68 ? 5.66 -9.367 4.59 1 98.5 68 GLU B C 1
ATOM 1487 O O . GLU B 1 68 ? 4.598 -9.953 4.812 1 98.5 68 GLU B O 1
ATOM 1492 N N . ARG B 1 69 ? 5.91 -8.219 5.027 1 98.62 69 ARG B N 1
ATOM 1493 C CA . ARG B 1 69 ? 4.945 -7.504 5.855 1 98.62 69 ARG B CA 1
ATOM 1494 C C . ARG B 1 69 ? 3.682 -7.18 5.07 1 98.62 69 ARG B C 1
ATOM 1496 O O . ARG B 1 69 ? 2.57 -7.305 5.59 1 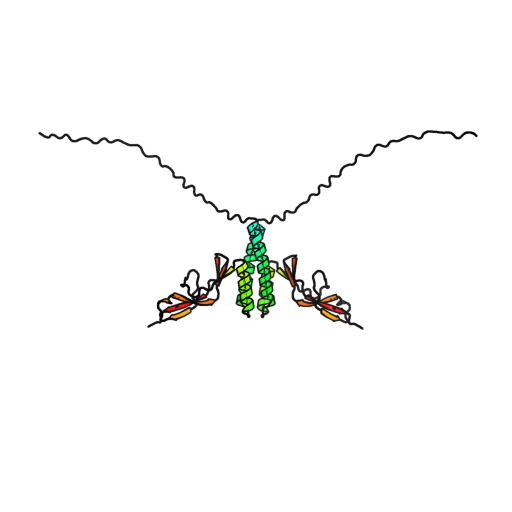98.62 69 ARG B O 1
ATOM 1503 N N . LEU B 1 70 ? 3.857 -6.75 3.811 1 98.81 70 LEU B N 1
ATOM 1504 C CA . LEU B 1 70 ? 2.701 -6.453 2.971 1 98.81 70 LEU B CA 1
ATOM 1505 C C . LEU B 1 70 ? 1.894 -7.715 2.691 1 98.81 70 LEU B C 1
ATOM 1507 O O . LEU B 1 70 ? 0.665 -7.707 2.795 1 98.81 70 LEU B O 1
ATOM 1511 N N . GLU B 1 71 ? 2.607 -8.758 2.436 1 98.88 71 GLU B N 1
ATOM 1512 C CA . GLU B 1 71 ? 1.91 -10.016 2.191 1 98.88 71 GLU B CA 1
ATOM 1513 C C . GLU B 1 71 ? 1.134 -10.469 3.426 1 98.88 71 GLU B C 1
ATOM 1515 O O . GLU B 1 71 ? -0.017 -10.891 3.318 1 98.88 71 GLU B O 1
ATOM 1520 N N . HIS B 1 72 ? 1.765 -10.367 4.527 1 98.81 72 HIS B N 1
ATOM 1521 C CA . HIS B 1 72 ? 1.12 -10.766 5.777 1 98.81 72 HIS B CA 1
ATOM 1522 C C . HIS B 1 72 ? -0.103 -9.898 6.062 1 98.81 72 HIS B C 1
ATOM 1524 O O . HIS B 1 72 ? -1.159 -10.414 6.438 1 98.81 72 HIS B O 1
ATOM 1530 N N . GLY B 1 73 ? 0.013 -8.633 5.883 1 98.88 73 GLY B N 1
ATOM 1531 C CA . GLY B 1 73 ? -1.113 -7.734 6.082 1 98.88 73 GLY B CA 1
ATOM 1532 C C . GLY B 1 73 ? -2.27 -8.016 5.141 1 98.88 73 GLY B C 1
ATOM 1533 O O . GLY B 1 73 ? -3.428 -8.039 5.566 1 98.88 73 GLY B O 1
ATOM 1534 N N . LEU B 1 74 ? -1.95 -8.195 3.904 1 98.94 74 LEU B N 1
ATOM 1535 C CA . LEU B 1 74 ? -2.967 -8.523 2.91 1 98.94 74 LEU B CA 1
ATOM 1536 C C . LEU B 1 74 ? -3.67 -9.836 3.258 1 98.94 74 LEU B C 1
ATOM 1538 O O . LEU B 1 74 ? -4.891 -9.945 3.127 1 98.94 74 LEU B O 1
ATOM 1542 N N . ALA B 1 75 ? -2.887 -10.773 3.779 1 98.88 75 ALA B N 1
ATOM 1543 C CA . ALA B 1 75 ? -3.461 -12.062 4.164 1 98.88 75 ALA B CA 1
ATOM 1544 C C . ALA B 1 75 ? -4.484 -11.891 5.281 1 98.88 75 ALA B C 1
ATOM 1546 O O . ALA B 1 75 ? -5.48 -12.625 5.336 1 98.88 75 ALA B O 1
ATOM 1547 N N . GLY B 1 76 ? -4.25 -10.945 6.078 1 98.56 76 GLY B N 1
ATOM 1548 C CA . GLY B 1 76 ? -5.145 -10.68 7.191 1 98.56 76 GLY B CA 1
ATOM 1549 C C . GLY B 1 76 ? -6.543 -10.297 6.758 1 98.56 76 GLY B C 1
ATOM 1550 O O . GLY B 1 76 ? -7.496 -10.422 7.531 1 98.56 76 GLY B O 1
ATOM 1551 N N . ILE B 1 77 ? -6.688 -9.859 5.469 1 98.31 77 ILE B N 1
ATOM 1552 C CA . ILE B 1 77 ? -8.008 -9.469 4.992 1 98.31 77 ILE B CA 1
ATOM 1553 C C . ILE B 1 77 ? -8.445 -10.391 3.855 1 98.31 77 ILE B C 1
ATOM 1555 O O . ILE B 1 77 ? -9.359 -10.062 3.098 1 98.31 77 ILE B O 1
ATOM 1559 N N . GLY B 1 78 ? -7.707 -11.438 3.652 1 98.62 78 GLY B N 1
ATOM 1560 C CA . GLY B 1 78 ? -8.148 -12.469 2.73 1 98.62 78 GLY B CA 1
ATOM 1561 C C . GLY B 1 78 ? -7.484 -12.375 1.37 1 98.62 78 GLY B C 1
ATOM 1562 O O . GLY B 1 78 ? -7.879 -13.07 0.432 1 98.62 78 GLY B O 1
ATOM 1563 N N . VAL B 1 79 ? -6.535 -11.516 1.261 1 98.88 79 VAL B N 1
ATOM 1564 C CA . VAL B 1 79 ? -5.754 -11.438 0.03 1 98.88 79 VAL B CA 1
ATOM 1565 C C . VAL B 1 79 ? -4.453 -12.219 0.19 1 98.88 79 VAL B C 1
ATOM 1567 O O . VAL B 1 79 ? -3.559 -11.805 0.929 1 98.88 79 VAL B O 1
ATOM 1570 N N . ARG B 1 80 ? -4.359 -13.273 -0.569 1 98.81 80 ARG B N 1
ATOM 1571 C CA . ARG B 1 80 ? -3.258 -14.195 -0.304 1 98.81 80 ARG B CA 1
ATOM 1572 C C . ARG B 1 80 ? -2.361 -14.336 -1.528 1 98.81 80 ARG B C 1
ATOM 1574 O O . ARG B 1 80 ? -2.846 -14.359 -2.662 1 98.81 80 ARG B O 1
ATOM 1581 N N . ALA B 1 81 ? -1.102 -14.508 -1.245 1 98.81 81 ALA B N 1
ATOM 1582 C CA . ALA B 1 81 ? -0.112 -14.773 -2.285 1 98.81 81 ALA B CA 1
ATOM 1583 C C . ALA B 1 81 ? -0.242 -16.203 -2.814 1 98.81 81 ALA B C 1
ATOM 1585 O O . ALA B 1 81 ? -0.537 -17.125 -2.055 1 98.81 81 ALA B O 1
ATOM 1586 N N . LEU B 1 82 ? -0.009 -16.328 -4.094 1 98.81 82 LEU B N 1
ATOM 1587 C CA . LEU B 1 82 ? -0.054 -17.625 -4.758 1 98.81 82 LEU B CA 1
ATOM 1588 C C . LEU B 1 82 ? 1.322 -18.016 -5.289 1 98.81 82 LEU B C 1
ATOM 1590 O O . LEU B 1 82 ? 1.86 -17.344 -6.176 1 98.81 82 LEU B O 1
ATOM 1594 N N . ARG B 1 83 ? 1.869 -19.078 -4.73 1 98.75 83 ARG B N 1
ATOM 1595 C CA . ARG B 1 83 ? 3.123 -19.688 -5.156 1 98.75 83 ARG B CA 1
ATOM 1596 C C . ARG B 1 83 ? 2.957 -21.188 -5.359 1 98.75 83 ARG B C 1
ATOM 1598 O O . ARG B 1 83 ? 3.236 -21.969 -4.453 1 98.75 83 ARG B O 1
ATOM 1605 N N . PRO B 1 84 ? 2.621 -21.625 -6.551 1 98.75 84 PRO B N 1
ATOM 1606 C CA . PRO B 1 84 ? 2.201 -23.016 -6.754 1 98.75 84 PRO B CA 1
ATOM 1607 C C . PRO B 1 84 ? 3.363 -23.938 -7.109 1 98.75 84 PRO B C 1
ATOM 1609 O O . PRO B 1 84 ? 3.225 -24.812 -7.969 1 98.75 84 PRO B O 1
ATOM 1612 N N . ASP B 1 85 ? 4.492 -23.719 -6.574 1 98.75 85 ASP B N 1
ATOM 1613 C CA . ASP B 1 85 ? 5.641 -24.578 -6.812 1 98.75 85 ASP B CA 1
ATOM 1614 C C . ASP B 1 85 ? 5.305 -26.031 -6.484 1 98.75 85 ASP B C 1
ATOM 1616 O O . ASP B 1 85 ? 4.758 -26.328 -5.418 1 98.75 85 ASP B O 1
ATOM 1620 N N . GLY B 1 86 ? 5.574 -26.859 -7.422 1 98.69 86 GLY B N 1
ATOM 1621 C CA . GLY B 1 86 ? 5.359 -28.281 -7.203 1 98.69 86 GLY B CA 1
ATOM 1622 C C . GLY B 1 86 ? 3.967 -28.75 -7.582 1 98.69 86 GLY B C 1
ATOM 1623 O O . GLY B 1 86 ? 3.693 -29.953 -7.625 1 98.69 86 GLY B O 1
ATOM 1624 N N . GLU B 1 87 ? 3.146 -27.859 -7.824 1 98.81 87 GLU B N 1
ATOM 1625 C CA . GLU B 1 87 ? 1.796 -28.203 -8.266 1 98.81 87 GLU B CA 1
ATOM 1626 C C . GLU B 1 87 ? 1.749 -28.422 -9.773 1 98.81 87 GLU B C 1
ATOM 1628 O O . GLU B 1 87 ? 2.664 -28.031 -10.492 1 98.81 87 GLU B O 1
ATOM 1633 N N . ARG B 1 88 ? 0.667 -29.062 -10.195 1 98.75 88 ARG B N 1
ATOM 1634 C CA . ARG B 1 88 ? 0.451 -29.203 -11.633 1 98.75 88 ARG B CA 1
ATOM 1635 C C . ARG B 1 88 ? 0.079 -27.859 -12.266 1 98.75 88 ARG B C 1
ATOM 1637 O O . ARG B 1 88 ? -0.731 -27.109 -11.711 1 98.75 88 ARG B O 1
ATOM 1644 N N . PHE B 1 89 ? 0.659 -27.656 -13.438 1 98.81 89 PHE B N 1
ATOM 1645 C CA . PHE B 1 89 ? 0.32 -26.453 -14.18 1 98.81 89 PHE B CA 1
ATOM 1646 C C . PHE B 1 89 ? -1.146 -26.469 -14.602 1 98.81 89 PHE B C 1
ATOM 1648 O O . PHE B 1 89 ? -1.647 -27.484 -15.078 1 98.81 89 PHE B O 1
ATOM 1655 N N . ASP B 1 90 ? -1.778 -25.375 -14.352 1 98.62 90 ASP B N 1
ATOM 1656 C CA . ASP B 1 90 ? -3.16 -25.172 -14.773 1 98.62 90 ASP B CA 1
ATOM 1657 C C . ASP B 1 90 ? -3.32 -23.828 -15.5 1 98.62 90 ASP B C 1
ATOM 1659 O O . ASP B 1 90 ? -3.295 -22.766 -14.883 1 98.62 90 ASP B O 1
ATOM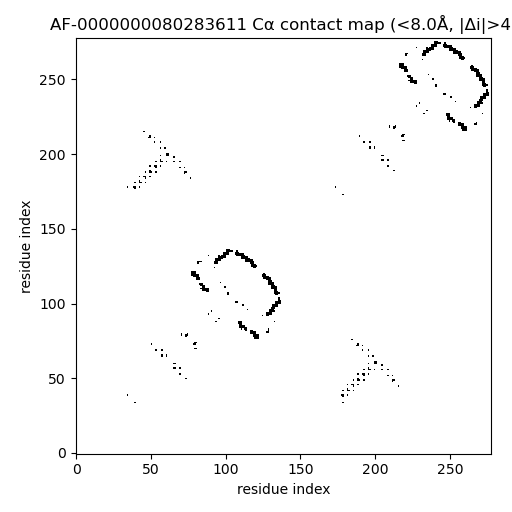 1663 N N . PRO B 1 91 ? -3.486 -23.844 -16.828 1 97.69 91 PRO B N 1
ATOM 1664 C CA . PRO B 1 91 ? -3.549 -22.609 -17.594 1 97.69 91 PRO B CA 1
ATOM 1665 C C . PRO B 1 91 ? -4.738 -21.734 -17.219 1 97.69 91 PRO B C 1
ATOM 1667 O O . PRO B 1 91 ? -4.797 -20.562 -17.594 1 97.69 91 PRO B O 1
ATOM 1670 N N . ALA B 1 92 ? -5.711 -22.219 -16.484 1 97.06 92 ALA B N 1
ATOM 1671 C CA . ALA B 1 92 ? -6.859 -21.438 -16.047 1 97.06 92 ALA B CA 1
ATOM 1672 C C . ALA B 1 92 ? -6.473 -20.484 -14.914 1 97.06 92 ALA B C 1
ATOM 1674 O O . ALA B 1 92 ? -7.148 -19.484 -14.68 1 97.06 92 ALA B O 1
ATOM 1675 N N . VAL B 1 93 ? -5.402 -20.875 -14.195 1 97.88 93 VAL B N 1
ATOM 1676 C CA . VAL B 1 93 ? -5.09 -20.062 -13.023 1 97.88 93 VAL B CA 1
ATOM 1677 C C . VAL B 1 93 ? -3.598 -19.719 -13.008 1 97.88 93 VAL B C 1
ATOM 1679 O O . VAL B 1 93 ? -3.127 -19 -12.133 1 97.88 93 VAL B O 1
ATOM 1682 N N . HIS B 1 94 ? -2.871 -20.219 -13.969 1 98.81 94 HIS B N 1
ATOM 1683 C CA . HIS B 1 94 ? -1.443 -19.953 -14.094 1 98.81 94 HIS B CA 1
ATOM 1684 C C . HIS B 1 94 ? -1.118 -19.344 -15.453 1 98.81 94 HIS B C 1
ATOM 1686 O O . HIS B 1 94 ? -1.765 -19.656 -16.453 1 98.81 94 HIS B O 1
ATOM 1692 N N . GLU B 1 95 ? -0.147 -18.516 -15.461 1 98.69 95 GLU B N 1
ATOM 1693 C CA . GLU B 1 95 ? 0.479 -18.078 -16.703 1 98.69 95 GLU B CA 1
ATOM 1694 C C . GLU B 1 95 ? 1.86 -18.703 -16.875 1 98.69 95 GLU B C 1
ATOM 1696 O O . GLU B 1 95 ? 2.693 -18.641 -15.977 1 98.69 95 GLU B O 1
ATOM 1701 N N . ALA B 1 96 ? 2.15 -19.234 -18 1 98.56 96 ALA B N 1
ATOM 1702 C CA . ALA B 1 96 ? 3.463 -19.812 -18.25 1 98.56 96 ALA B CA 1
ATOM 1703 C C . ALA B 1 96 ? 4.453 -18.75 -18.719 1 98.56 96 ALA B C 1
ATOM 1705 O O . ALA B 1 96 ? 4.258 -18.125 -19.766 1 98.56 96 ALA B O 1
ATOM 1706 N N . GLY B 1 97 ? 5.457 -18.531 -18.016 1 98.56 97 GLY B N 1
ATOM 1707 C CA . GLY B 1 97 ? 6.5 -17.594 -18.391 1 98.56 97 GLY B CA 1
ATOM 1708 C C . GLY B 1 97 ? 7.699 -18.266 -19.047 1 98.56 97 GLY B C 1
ATOM 1709 O O . GLY B 1 97 ? 8.562 -17.578 -19.594 1 98.56 97 GLY B O 1
ATOM 1710 N N . GLY B 1 98 ? 7.789 -19.547 -18.859 1 98.25 98 GLY B N 1
ATOM 1711 C CA . GLY B 1 98 ? 8.891 -20.297 -19.453 1 98.25 98 GLY B CA 1
ATOM 1712 C C . GLY B 1 98 ? 8.859 -21.766 -19.109 1 98.25 98 GLY B C 1
ATOM 1713 O O . GLY B 1 98 ? 7.879 -22.266 -18.547 1 98.25 98 GLY B O 1
ATOM 1714 N N . ALA B 1 99 ? 9.938 -22.406 -19.578 1 98.31 99 ALA B N 1
ATOM 1715 C CA . ALA B 1 99 ? 10.07 -23.844 -19.312 1 98.31 99 ALA B CA 1
ATOM 1716 C C . ALA B 1 99 ? 11.516 -24.203 -18.984 1 98.31 99 ALA B C 1
ATOM 1718 O O . ALA B 1 99 ? 12.445 -23.531 -19.438 1 98.31 99 ALA B O 1
ATOM 1719 N N . VAL B 1 100 ? 11.547 -25.203 -18.125 1 98.12 100 VAL B N 1
ATOM 1720 C CA . VAL B 1 100 ? 12.852 -25.781 -17.844 1 98.12 100 VAL B CA 1
ATOM 1721 C C . VAL B 1 100 ? 12.836 -27.281 -18.156 1 98.12 100 VAL B C 1
ATOM 1723 O O . VAL B 1 100 ? 11.867 -27.969 -17.844 1 98.12 100 VAL B O 1
ATOM 1726 N N . ALA B 1 101 ? 13.938 -27.703 -18.781 1 97.75 101 ALA B N 1
ATOM 1727 C CA . ALA B 1 101 ? 13.992 -29.109 -19.203 1 97.75 101 ALA B CA 1
ATOM 1728 C C . ALA B 1 101 ? 14.188 -30.031 -18 1 97.75 101 ALA B C 1
ATOM 1730 O O . ALA B 1 101 ? 14.891 -29.688 -17.047 1 97.75 101 ALA B O 1
ATOM 1731 N N . THR B 1 102 ? 13.539 -31.203 -18.109 1 97.44 102 THR B N 1
ATOM 1732 C CA . THR B 1 102 ? 13.75 -32.25 -17.109 1 97.44 102 THR B CA 1
ATOM 1733 C C . THR B 1 102 ? 13.875 -33.594 -17.766 1 97.44 102 THR B C 1
ATOM 1735 O O . THR B 1 102 ? 13.305 -33.844 -18.828 1 97.44 102 THR B O 1
ATOM 1738 N N . GLU B 1 103 ? 14.648 -34.562 -17.141 1 95.5 103 GLU B N 1
ATOM 1739 C CA . GLU B 1 103 ? 14.727 -35.938 -17.547 1 95.5 103 GLU B CA 1
ATOM 1740 C C . GLU B 1 103 ? 13.812 -36.812 -16.688 1 95.5 103 GLU B C 1
ATOM 1742 O O . GLU B 1 103 ? 13.609 -38 -16.984 1 95.5 103 GLU B O 1
ATOM 1747 N N . ASP B 1 104 ? 13.281 -36.281 -15.602 1 96.44 104 ASP B N 1
ATOM 1748 C CA . ASP B 1 104 ? 12.383 -37 -14.695 1 96.44 104 ASP B CA 1
ATOM 1749 C C . ASP B 1 104 ? 10.938 -36.875 -15.164 1 96.44 104 ASP B C 1
ATOM 1751 O O . ASP B 1 104 ? 10.312 -35.812 -15.055 1 96.44 104 ASP B O 1
ATOM 1755 N N . PRO B 1 105 ? 10.391 -37.969 -15.578 1 95.75 105 PRO B N 1
ATOM 1756 C CA . PRO B 1 105 ? 9.016 -37.938 -16.078 1 95.75 105 PRO B CA 1
ATOM 1757 C C . PRO B 1 105 ? 8.008 -37.5 -15.016 1 95.75 105 PRO B C 1
ATOM 1759 O O . PRO B 1 105 ? 6.965 -36.938 -15.352 1 95.75 105 PRO B O 1
ATOM 1762 N N . ALA B 1 106 ? 8.305 -37.719 -13.734 1 96.94 106 ALA B N 1
ATOM 1763 C CA . ALA B 1 106 ? 7.395 -37.375 -12.648 1 96.94 106 ALA B CA 1
ATOM 1764 C C . ALA B 1 106 ? 7.262 -35.844 -12.5 1 96.94 106 ALA B C 1
ATOM 1766 O O . ALA B 1 106 ? 6.289 -35.375 -11.93 1 96.94 106 ALA B O 1
ATOM 1767 N N . LEU B 1 107 ? 8.125 -35.094 -13.039 1 98.19 107 LEU B N 1
ATOM 1768 C CA . LEU B 1 107 ? 8.148 -33.625 -12.891 1 98.19 107 LEU B CA 1
ATOM 1769 C C . LEU B 1 107 ? 7.48 -32.969 -14.078 1 98.19 107 LEU B C 1
ATOM 1771 O O . LEU B 1 107 ? 7.109 -31.781 -14 1 98.19 107 LEU B O 1
ATOM 1775 N N . GLU B 1 108 ? 7.367 -33.656 -15.133 1 97.44 108 GLU B N 1
ATOM 1776 C CA . GLU B 1 108 ? 6.816 -33.062 -16.344 1 97.44 108 GLU B CA 1
ATOM 1777 C C . GLU B 1 108 ? 5.445 -32.469 -16.094 1 97.44 108 GLU B C 1
ATOM 1779 O O . GLU B 1 108 ? 4.559 -33.094 -15.539 1 97.44 108 GLU B O 1
ATOM 1784 N N . GLY B 1 109 ? 5.309 -31.172 -16.438 1 98.19 109 GLY B N 1
ATOM 1785 C CA . GLY B 1 109 ? 4.031 -30.484 -16.328 1 98.19 109 GLY B CA 1
ATOM 1786 C C . GLY B 1 109 ? 3.826 -29.844 -14.969 1 98.19 109 GLY B C 1
ATOM 1787 O O . GLY B 1 109 ? 2.816 -29.172 -14.742 1 98.19 109 GLY B O 1
ATOM 1788 N N . LEU B 1 110 ? 4.73 -30.031 -14.047 1 98.75 110 LEU B N 1
ATOM 1789 C CA . LEU B 1 110 ? 4.656 -29.391 -12.742 1 98.75 110 LEU B CA 1
ATOM 1790 C C . LEU B 1 110 ? 5.289 -28 -12.773 1 98.75 110 LEU B C 1
ATOM 1792 O O . LEU B 1 110 ? 6.164 -27.734 -13.609 1 98.75 110 LEU B O 1
ATOM 1796 N N . VAL B 1 111 ? 4.883 -27.188 -11.898 1 98.88 111 VAL B N 1
ATOM 1797 C CA . VAL B 1 111 ? 5.496 -25.875 -11.727 1 98.88 111 VAL B CA 1
ATOM 1798 C C . VAL B 1 111 ? 6.855 -26.031 -11.047 1 98.88 111 VAL B C 1
ATOM 1800 O O . VAL B 1 111 ? 6.945 -26.547 -9.93 1 98.88 111 VAL B O 1
ATOM 1803 N N . ALA B 1 112 ? 7.871 -25.625 -11.789 1 98.88 112 ALA B N 1
ATOM 1804 C CA . ALA B 1 112 ? 9.234 -25.672 -11.258 1 98.88 112 ALA B CA 1
ATOM 1805 C C . ALA B 1 112 ? 9.492 -24.531 -10.281 1 98.88 112 ALA B C 1
ATOM 1807 O O . ALA B 1 112 ? 10.086 -24.734 -9.219 1 98.88 112 ALA B O 1
ATOM 1808 N N . GLU B 1 113 ? 9.047 -23.406 -10.672 1 98.62 113 GLU B N 1
ATOM 1809 C CA . GLU B 1 113 ? 9.234 -22.219 -9.859 1 98.62 113 GLU B CA 1
ATOM 1810 C C . GLU B 1 113 ? 8.227 -21.125 -10.219 1 98.62 113 GLU B C 1
ATOM 1812 O O . GLU B 1 113 ? 7.734 -21.094 -11.352 1 98.62 113 GLU B O 1
ATOM 1817 N N . THR B 1 114 ? 7.957 -20.328 -9.203 1 98.81 114 THR B N 1
ATOM 1818 C CA . THR B 1 114 ? 7.152 -19.141 -9.43 1 98.81 114 THR B CA 1
ATOM 1819 C C . THR B 1 114 ? 8.039 -17.953 -9.797 1 98.81 114 THR B C 1
ATOM 1821 O O . THR B 1 114 ? 8.859 -17.516 -8.984 1 98.81 114 THR B O 1
ATOM 1824 N N . GLU B 1 115 ? 7.891 -17.422 -10.969 1 98.25 115 GLU B N 1
ATOM 1825 C CA . GLU B 1 115 ? 8.68 -16.281 -11.445 1 98.25 115 GLU B CA 1
ATOM 1826 C C . GLU B 1 115 ? 8.109 -14.969 -10.922 1 98.25 115 GLU B C 1
ATOM 1828 O O . GLU B 1 115 ? 8.867 -14.07 -10.531 1 98.25 115 GLU B O 1
ATOM 1833 N N . VAL B 1 116 ? 6.738 -14.852 -10.992 1 98.25 116 VAL B N 1
ATOM 1834 C CA . VAL B 1 116 ? 6.023 -13.695 -10.453 1 98.25 116 VAL B CA 1
ATOM 1835 C C . VAL B 1 116 ? 4.887 -14.172 -9.547 1 98.25 116 VAL B C 1
ATOM 1837 O O . VAL B 1 116 ? 4.039 -14.961 -9.969 1 98.25 116 VAL B O 1
ATOM 1840 N N . VAL B 1 117 ? 4.891 -13.734 -8.367 1 98.62 117 VAL B N 1
ATOM 1841 C CA . VAL B 1 117 ? 3.902 -14.133 -7.367 1 98.62 117 VAL B CA 1
ATOM 1842 C C . VAL B 1 117 ? 2.512 -13.688 -7.812 1 98.62 117 VAL B C 1
ATOM 1844 O O . VAL B 1 117 ? 2.34 -12.57 -8.312 1 98.62 117 VAL B O 1
ATOM 1847 N N . GLY B 1 118 ? 1.521 -14.594 -7.73 1 98.88 118 GLY B N 1
ATOM 1848 C CA . GLY B 1 118 ? 0.121 -14.25 -7.922 1 98.88 118 GLY B CA 1
ATOM 1849 C C . GLY B 1 118 ? -0.58 -13.867 -6.633 1 98.88 118 GLY B C 1
ATOM 1850 O O . GLY B 1 118 ? 0.01 -13.953 -5.551 1 98.88 118 GLY B O 1
ATOM 1851 N N . PHE B 1 119 ? -1.88 -13.445 -6.824 1 98.94 119 PHE B N 1
ATOM 1852 C CA . PHE B 1 119 ? -2.678 -13.094 -5.656 1 98.94 119 PHE B CA 1
ATOM 1853 C C . PHE B 1 119 ? -4.145 -13.438 -5.879 1 98.94 119 PHE B C 1
ATOM 1855 O O . PHE B 1 119 ? -4.648 -13.328 -7 1 98.94 119 PHE B O 1
ATOM 1862 N N . ALA B 1 120 ? -4.723 -13.781 -4.812 1 98.88 120 ALA B N 1
ATOM 1863 C CA . ALA B 1 120 ? -6.172 -13.984 -4.809 1 98.88 120 ALA B CA 1
ATOM 1864 C C . ALA B 1 120 ? -6.824 -13.242 -3.646 1 98.88 120 ALA B C 1
ATOM 1866 O O . ALA B 1 120 ? -6.262 -13.164 -2.553 1 98.88 120 ALA B O 1
ATOM 1867 N N . ASP B 1 121 ? -7.961 -12.719 -3.943 1 98.62 121 ASP B N 1
ATOM 1868 C CA . ASP B 1 121 ? -8.867 -12.18 -2.93 1 98.62 121 ASP B CA 1
ATOM 1869 C C . ASP B 1 121 ? -9.984 -13.164 -2.605 1 98.62 121 ASP B C 1
ATOM 1871 O O . ASP B 1 121 ? -11 -13.211 -3.305 1 98.62 121 ASP B O 1
ATOM 1875 N N . HIS B 1 122 ? -9.734 -13.867 -1.516 1 97.12 122 HIS B N 1
ATOM 1876 C CA . HIS B 1 122 ? -10.586 -15.031 -1.251 1 97.12 122 HIS B CA 1
ATOM 1877 C C . HIS B 1 122 ? -10.641 -15.961 -2.457 1 97.12 122 HIS B C 1
ATOM 1879 O O . HIS B 1 122 ? -9.609 -16.484 -2.883 1 97.12 122 HIS B O 1
ATOM 1885 N N . ASP B 1 123 ? -11.734 -16.047 -3.025 1 95.94 123 ASP B N 1
ATOM 1886 C CA . ASP B 1 123 ? -11.852 -17.031 -4.094 1 95.94 123 ASP B CA 1
ATOM 1887 C C . ASP B 1 123 ? -11.648 -16.391 -5.465 1 95.94 123 ASP B C 1
ATOM 1889 O O . ASP B 1 123 ? -11.641 -17.078 -6.488 1 95.94 123 ASP B O 1
ATOM 1893 N N . ARG B 1 124 ? -11.375 -15.188 -5.473 1 97 124 ARG B N 1
ATOM 1894 C CA . ARG B 1 124 ? -11.211 -14.469 -6.73 1 97 124 ARG B CA 1
ATOM 1895 C C . ARG B 1 124 ? -9.734 -14.203 -7.016 1 97 124 ARG B C 1
ATOM 1897 O O . ARG B 1 124 ? -9.055 -13.531 -6.234 1 97 124 ARG B O 1
ATOM 1904 N N . VAL B 1 125 ? -9.297 -14.672 -8.188 1 98 125 VAL B N 1
ATOM 1905 C CA . VAL B 1 125 ? -7.91 -14.43 -8.594 1 98 125 VAL B CA 1
ATOM 1906 C C . VAL B 1 125 ? -7.746 -12.977 -9.023 1 98 125 VAL B C 1
ATOM 1908 O O . VAL B 1 125 ? -8.477 -12.492 -9.891 1 98 125 VAL B O 1
ATOM 1911 N N . LEU B 1 126 ? -6.832 -12.305 -8.43 1 98.44 126 LEU B N 1
ATOM 1912 C CA . LEU B 1 126 ? -6.508 -10.93 -8.781 1 98.44 126 LEU B CA 1
ATOM 1913 C C . LEU B 1 126 ? -5.426 -10.883 -9.859 1 98.44 126 LEU B C 1
ATOM 1915 O O . LEU B 1 126 ? -5.438 -10.008 -10.727 1 98.44 126 LEU B O 1
ATOM 1919 N N . ARG B 1 127 ? -4.523 -11.742 -9.68 1 98.5 127 ARG B N 1
ATOM 1920 C CA . ARG B 1 127 ? -3.371 -11.883 -10.57 1 98.5 127 ARG B CA 1
ATOM 192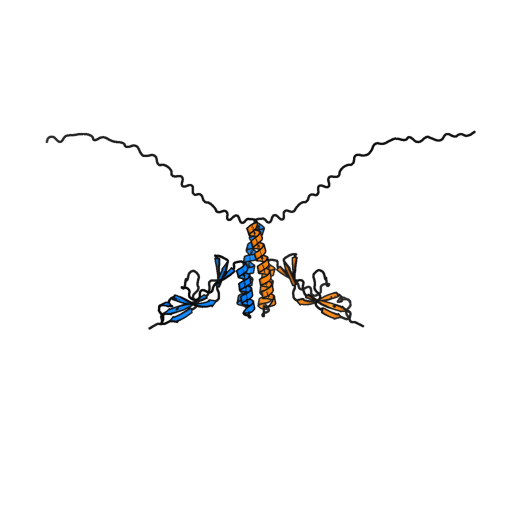1 C C . ARG B 1 127 ? -2.887 -13.328 -10.609 1 98.5 127 ARG B C 1
ATOM 1923 O O . ARG B 1 127 ? -2.568 -13.906 -9.57 1 98.5 127 ARG B O 1
ATOM 1930 N N . ALA B 1 128 ? -2.893 -13.852 -11.789 1 98.75 128 ALA B N 1
ATOM 1931 C CA . ALA B 1 128 ? -2.346 -15.195 -11.93 1 98.75 128 ALA B CA 1
ATOM 1932 C C . ALA B 1 128 ? -0.833 -15.195 -11.719 1 98.75 128 ALA B C 1
ATOM 1934 O O . ALA B 1 128 ? -0.133 -14.305 -12.211 1 98.75 128 ALA B O 1
ATOM 1935 N N . PRO B 1 129 ? -0.319 -16.172 -11.008 1 98.88 129 PRO B N 1
ATOM 1936 C CA . PRO B 1 129 ? 1.141 -16.297 -10.969 1 98.88 129 PRO B CA 1
ATOM 1937 C C . PRO B 1 129 ? 1.737 -16.656 -12.328 1 98.88 129 PRO B C 1
ATOM 1939 O O . PRO B 1 129 ? 1.134 -17.406 -13.094 1 98.88 129 PRO B O 1
ATOM 1942 N N . ILE B 1 130 ? 2.895 -16.078 -12.594 1 98.94 130 ILE B N 1
ATOM 1943 C CA . ILE B 1 130 ? 3.703 -16.5 -13.734 1 98.94 130 ILE B CA 1
ATOM 1944 C C . ILE B 1 130 ? 4.699 -17.562 -13.289 1 98.94 130 ILE B C 1
ATOM 1946 O O . ILE B 1 130 ? 5.438 -17.375 -12.32 1 98.94 130 ILE B O 1
ATOM 1950 N N . VAL B 1 131 ? 4.707 -18.641 -14.047 1 98.94 131 VAL B N 1
ATOM 1951 C CA . VAL B 1 131 ? 5.461 -19.781 -13.531 1 98.94 131 VAL B CA 1
ATOM 1952 C C . VAL B 1 131 ? 6.352 -20.359 -14.625 1 98.94 131 VAL B C 1
ATOM 1954 O O . VAL B 1 131 ? 6.133 -20.094 -15.812 1 98.94 131 VAL B O 1
ATOM 1957 N N . ILE B 1 132 ? 7.359 -21.031 -14.164 1 98.94 132 ILE B N 1
ATOM 1958 C CA . ILE B 1 132 ? 8.203 -21.859 -15.008 1 98.94 132 ILE B CA 1
ATOM 1959 C C . ILE B 1 132 ? 7.785 -23.328 -14.875 1 98.94 132 ILE B C 1
ATOM 1961 O O . ILE B 1 132 ? 7.656 -23.844 -13.758 1 98.94 132 ILE B O 1
ATOM 1965 N N . VAL B 1 133 ? 7.641 -24 -16 1 98.88 133 VAL B N 1
ATOM 1966 C CA . VAL B 1 133 ? 7.094 -25.359 -15.984 1 98.88 133 VAL B CA 1
ATOM 1967 C C . VAL B 1 133 ? 8.164 -26.344 -16.438 1 98.88 133 VAL B C 1
ATOM 1969 O O . VAL B 1 133 ? 8.938 -26.062 -17.359 1 98.88 133 VAL B O 1
ATOM 1972 N N . TYR B 1 134 ? 8.195 -27.516 -15.805 1 98.56 134 TYR B N 1
ATOM 1973 C CA . TYR B 1 134 ? 9.062 -28.594 -16.266 1 98.56 134 TYR B CA 1
ATOM 1974 C C . TYR B 1 134 ? 8.57 -29.156 -17.594 1 98.56 134 TYR B C 1
ATOM 1976 O O . TYR B 1 134 ? 7.391 -29.484 -17.734 1 98.56 134 TYR B O 1
ATOM 1984 N N . ALA B 1 135 ? 9.484 -29.234 -18.484 1 97.5 135 ALA B N 1
ATOM 1985 C CA . ALA B 1 135 ? 9.172 -29.828 -19.781 1 97.5 135 ALA B CA 1
ATOM 1986 C C . ALA B 1 135 ? 10.133 -30.969 -20.109 1 97.5 135 ALA B C 1
ATOM 1988 O O . ALA B 1 135 ? 11.297 -30.953 -19.688 1 97.5 135 ALA B O 1
ATOM 1989 N N . LYS B 1 136 ? 9.633 -31.812 -20.875 1 93.06 136 LYS B N 1
ATOM 1990 C CA . LYS B 1 136 ? 10.484 -32.938 -21.297 1 93.06 136 LYS B CA 1
ATOM 1991 C C . LYS B 1 136 ? 11.641 -32.438 -22.156 1 93.06 136 LYS B C 1
ATOM 1993 O O . LYS B 1 136 ? 11.453 -31.578 -23.016 1 93.06 136 LYS B O 1
ATOM 1998 N N . LYS B 1 137 ? 12.852 -33 -21.844 1 88.19 137 LYS B N 1
ATOM 1999 C CA . LYS B 1 137 ? 14.016 -32.688 -22.656 1 88.19 137 LYS B CA 1
ATOM 2000 C C . LYS B 1 137 ? 13.836 -33.188 -24.094 1 88.19 137 LYS B C 1
ATOM 2002 O O . LYS B 1 137 ? 13.391 -34.312 -24.297 1 88.19 137 LYS B O 1
ATOM 2007 N N . ALA B 1 138 ? 14.016 -32.219 -25.062 1 79.81 138 ALA B N 1
ATOM 2008 C CA . ALA B 1 138 ? 13.938 -32.625 -26.453 1 79.81 138 ALA B CA 1
ATOM 2009 C C . ALA B 1 138 ? 15.016 -33.656 -26.781 1 79.81 138 ALA B C 1
ATOM 2011 O O . ALA B 1 138 ? 16.156 -33.531 -26.344 1 79.81 138 ALA B O 1
ATOM 2012 N N . GLN B 1 139 ? 14.719 -34.875 -27.125 1 63.19 139 GLN B N 1
ATOM 2013 C CA . GLN B 1 139 ? 15.688 -35.812 -27.656 1 63.19 139 GLN B CA 1
ATOM 2014 C C . GLN B 1 139 ? 16.281 -35.344 -28.984 1 63.19 139 GLN B C 1
ATOM 2016 O O . GLN B 1 139 ? 15.625 -34.594 -29.703 1 63.19 139 GLN B O 1
#

Solvent-accessible surface area (backbone atoms only — not comparable to full-atom values): 16672 Å² total; per-residue (Å²): 135,86,76,80,71,86,82,86,82,82,76,81,75,77,80,83,81,80,82,76,77,75,76,75,76,73,74,72,68,67,73,67,76,65,78,45,74,64,49,40,53,50,32,49,50,44,37,52,54,40,52,52,50,44,50,55,47,44,76,67,50,90,42,72,68,57,36,51,50,52,49,52,56,37,40,74,71,41,32,38,80,41,71,62,54,70,33,73,66,44,79,90,62,38,39,80,72,46,73,42,73,37,91,54,75,88,46,50,50,19,22,68,37,62,77,38,79,12,31,24,52,65,89,43,76,75,37,62,22,27,26,28,28,25,31,71,57,83,128,134,78,74,88,76,88,82,88,79,81,79,77,74,75,79,80,78,79,80,76,79,77,78,76,75,74,75,72,72,68,72,67,78,63,78,44,74,66,49,39,53,49,32,48,50,46,38,53,53,40,50,52,50,42,50,54,47,47,75,66,49,90,42,71,68,57,35,50,51,51,49,52,56,37,39,75,71,39,32,37,79,39,71,61,55,71,33,72,67,44,77,90,63,37,38,80,71,47,72,42,74,38,91,53,75,90,46,49,48,18,21,68,37,60,79,38,78,13,30,23,51,66,91,41,76,75,36,62,23,28,24,28,28,25,31,72,57,84,126

Organism: Amycolatopsis orientalis (NCBI:txid31958)